Protein AF-A0A3M1S470-F1 (afdb_monomer)

Radius of gyration: 20.49 Å; Cα contacts (8 Å, |Δi|>4): 619; chains: 1; bounding box: 45×44×59 Å

Sequence (309 aa):
PLGSAMVNLGQESAFYDKQNKEKIYGAVYHRWETIQHHSGEIQEYEISKTILSADVFISVPKMKIHKKVGVTLNAKGLVGIATNKNLIVHYTLGTPEEGGDQFPDGLLTSTEKKIIKFERWCYDTFLAKRSVWFELIHRFIYGFLYLKIAKPLGLNVPEEKRLLDAGNWHGNDSAWRMCVDLMKIIHFADANGKLHDTLQRRMFSVVDGIIGGENVGPLVPDPKPVGILIGGENLLAVDLVATRLMGFDPMKIKQFSYILSDVNSYGIKSIDDIEILSYFEDFKGCLKDKTNRFFDFRPHPGWIGHIEI

Foldseek 3Di:
DQAKAKAQCFCVFLLQPQPPLVQWFFDALQLVVLSVCRDHRRLIFIFDLVLQADQEDEAAAEFEAALAQGTCADLVVLCVRGPDRRNQTQWGPDEVVVSTQQAHPPLDDPLAVVVVVVVSCLSNVQVNVVDPVSVVVSCCVCVPCCPPPVVVVVSYDDVVRVLCGSNSALSGPRNLSSSLVSLQQSQAAHSNNDGDLGGRHWYKYKYDVCWHFFASDDPDGDTAHDHDIFIDRQRLLSVCLSLLLQQWHQCLRVNNVVNLPDPRPSVDNDNVVDQDDDPDPCSRCSNVDPPDRNSPGHHYPNCPPRTGD

pLDDT: mean 94.08, std 5.16, range [63.22, 98.75]

Mean predicted aligned error: 4.21 Å

Secondary structure (DSSP, 8-state):
---EEEEE-GGGSTTTT-S-GGGEE-SSS-HHHHHHHEETTEEEEEEEHHHHT-SEEEE--EEEEETTTEE-HHHHHGGGGBS-GGGS--EESS-GGGT--SS-TTSS-HHHHHHHHHHHHHIIIIITTT-HHHHHHHIIIIIIIIIIIIGGGT----HHHHTTTTT-STT-SSHHHHHHHHHHHHHHB-TTS-B-SS--SEEEEEEEEEEEEESSTTTSPEEEEEEEEEEES-HHHHHHHHHHHTTB-GGGSHHHHHHHHSSS-SS-SSGGG-----SSHHHHTTTT-SS--TT-PPPPGGGTTTSB-

Structure (mmCIF, N/CA/C/O backbone):
data_AF-A0A3M1S470-F1
#
_entry.id   AF-A0A3M1S470-F1
#
loop_
_atom_site.group_PDB
_atom_site.id
_atom_site.type_symbol
_atom_site.label_atom_id
_atom_site.label_alt_id
_atom_site.label_comp_id
_atom_site.label_asym_id
_atom_site.label_entity_id
_atom_site.label_seq_id
_atom_site.pdbx_PDB_ins_code
_atom_site.Cartn_x
_atom_site.Cartn_y
_atom_site.Cartn_z
_atom_site.occupancy
_atom_site.B_iso_or_equiv
_atom_site.auth_seq_id
_atom_site.auth_comp_id
_atom_site.auth_asym_id
_atom_site.auth_atom_id
_atom_site.pdbx_PDB_model_num
ATOM 1 N N . PRO A 1 1 ? -25.610 7.786 -3.811 1.00 80.69 1 PRO A N 1
ATOM 2 C CA . PRO A 1 1 ? -24.246 7.926 -3.233 1.00 80.69 1 PRO A CA 1
ATOM 3 C C . PRO A 1 1 ? -23.942 9.420 -3.042 1.00 80.69 1 PRO A C 1
ATOM 5 O O . PRO A 1 1 ? -24.395 10.204 -3.868 1.00 80.69 1 PRO A O 1
ATOM 8 N N . LEU A 1 2 ? -23.229 9.815 -1.980 1.00 94.44 2 LEU A N 1
ATOM 9 C CA . LEU A 1 2 ? -23.049 11.226 -1.569 1.00 94.44 2 LEU A CA 1
ATOM 10 C C . LEU A 1 2 ? -21.954 11.986 -2.351 1.00 94.44 2 LEU A C 1
ATOM 12 O O . LEU A 1 2 ? -21.564 13.087 -1.968 1.00 94.44 2 LEU A O 1
ATOM 16 N N . GLY A 1 3 ? -21.449 11.409 -3.443 1.00 95.94 3 GLY A N 1
ATOM 17 C CA . GLY A 1 3 ? -20.356 11.976 -4.236 1.00 95.94 3 GLY A CA 1
ATOM 18 C C . GLY A 1 3 ? -18.977 11.738 -3.613 1.00 95.94 3 GLY A C 1
ATOM 19 O O . GLY A 1 3 ? -18.767 10.744 -2.909 1.00 95.94 3 GLY A O 1
ATOM 20 N N . SER A 1 4 ? -18.046 12.647 -3.896 1.00 97.25 4 SER A N 1
ATOM 21 C CA . SER A 1 4 ? -16.651 12.604 -3.456 1.00 97.25 4 SER A CA 1
ATOM 22 C C . SER A 1 4 ? -16.248 13.853 -2.661 1.00 97.25 4 SER A C 1
ATOM 24 O O . SER A 1 4 ? -16.908 14.896 -2.722 1.00 97.25 4 SER A O 1
ATOM 26 N N . ALA A 1 5 ? -15.185 13.726 -1.868 1.00 97.56 5 ALA A N 1
ATOM 27 C CA . ALA A 1 5 ? -14.481 14.815 -1.199 1.00 97.56 5 ALA A CA 1
ATOM 28 C C . ALA A 1 5 ? -12.983 14.682 -1.479 1.00 97.56 5 ALA A C 1
ATOM 30 O O . ALA A 1 5 ? -12.459 13.567 -1.513 1.00 97.56 5 ALA A O 1
ATOM 31 N N . MET A 1 6 ? -12.306 15.816 -1.652 1.00 98.12 6 MET A N 1
ATOM 32 C CA . MET A 1 6 ? -10.850 15.845 -1.720 1.00 98.12 6 MET A CA 1
ATOM 33 C C . MET A 1 6 ? -10.288 15.950 -0.306 1.00 98.12 6 MET A C 1
ATOM 35 O O . MET A 1 6 ? -10.718 16.810 0.460 1.00 98.12 6 MET A O 1
ATOM 39 N N . VAL A 1 7 ? -9.339 15.083 0.030 1.00 98.56 7 VAL A N 1
ATOM 40 C CA . VAL A 1 7 ? -8.630 15.100 1.312 1.00 98.56 7 VAL A CA 1
ATOM 41 C C . VAL A 1 7 ? -7.167 15.390 1.031 1.00 98.56 7 VAL A C 1
ATOM 43 O O . VAL A 1 7 ? -6.487 14.547 0.449 1.00 98.56 7 VAL A O 1
ATOM 46 N N . ASN A 1 8 ? -6.689 16.572 1.421 1.00 98.31 8 ASN A N 1
ATOM 47 C CA . ASN A 1 8 ? -5.272 16.914 1.346 1.00 98.31 8 ASN A CA 1
ATOM 48 C C . ASN A 1 8 ? -4.600 16.605 2.687 1.00 98.31 8 ASN A C 1
ATOM 50 O O . ASN A 1 8 ? -4.956 17.191 3.708 1.00 98.31 8 ASN A O 1
ATOM 54 N N . LEU A 1 9 ? -3.624 15.701 2.672 1.00 97.50 9 LEU A N 1
ATOM 55 C CA . LEU A 1 9 ? -2.841 15.327 3.846 1.00 97.50 9 LEU A CA 1
ATOM 56 C C . LEU A 1 9 ? -1.637 16.247 4.092 1.00 97.50 9 LEU A C 1
ATOM 58 O O . LEU A 1 9 ? -1.045 16.197 5.164 1.00 97.50 9 LEU A O 1
ATOM 62 N N . GLY A 1 10 ? -1.244 17.083 3.129 1.00 97.06 10 GLY A N 1
ATOM 63 C CA . GLY A 1 10 ? -0.132 18.013 3.308 1.00 97.06 10 GLY A CA 1
ATOM 64 C C . GLY A 1 10 ? 1.159 17.349 3.788 1.00 97.06 10 GLY A C 1
ATOM 65 O O . GLY A 1 10 ? 1.599 16.338 3.237 1.00 97.06 10 GLY A O 1
ATOM 66 N N . GLN A 1 11 ? 1.759 17.931 4.829 1.00 95.81 11 GLN A N 1
ATOM 67 C CA . GLN A 1 11 ? 2.990 17.434 5.453 1.00 95.81 11 GLN A CA 1
ATOM 68 C C . GLN A 1 11 ? 2.783 16.140 6.254 1.00 95.81 11 GLN A C 1
ATOM 70 O O . GLN A 1 11 ? 3.737 15.424 6.535 1.00 95.81 11 GLN A O 1
ATOM 75 N N . GLU A 1 12 ? 1.537 15.812 6.599 1.00 94.12 12 GLU A N 1
ATOM 76 C CA . GLU A 1 12 ? 1.200 14.603 7.348 1.00 94.12 12 GLU A CA 1
ATOM 77 C C . GLU A 1 12 ? 1.137 13.335 6.490 1.00 94.12 12 GLU A C 1
ATOM 79 O O . GLU A 1 12 ? 0.965 12.234 7.025 1.00 94.12 12 GLU A O 1
ATOM 84 N N . SER A 1 13 ? 1.226 13.491 5.169 1.00 96.56 13 SER A N 1
ATOM 85 C CA . SER A 1 13 ? 1.265 12.391 4.214 1.00 96.56 13 SER A CA 1
ATOM 86 C C . SER A 1 13 ? 2.603 11.667 4.272 1.00 96.56 13 SER A C 1
ATOM 88 O O . SER A 1 13 ? 3.669 12.281 4.203 1.00 96.56 13 SER A O 1
ATOM 90 N N . ALA A 1 14 ? 2.561 10.341 4.210 1.00 95.50 14 ALA A N 1
ATOM 91 C CA . ALA A 1 14 ? 3.745 9.528 3.993 1.00 95.50 14 ALA A CA 1
ATOM 92 C C . ALA A 1 14 ? 4.417 9.828 2.637 1.00 95.50 14 ALA A C 1
ATOM 94 O O . ALA A 1 14 ? 5.578 9.476 2.449 1.00 95.50 14 ALA A O 1
ATOM 95 N N . PHE A 1 15 ? 3.748 10.478 1.680 1.00 95.44 15 PHE A N 1
ATOM 96 C CA . PHE A 1 15 ? 4.357 10.942 0.429 1.00 95.44 15 PHE A CA 1
ATOM 97 C C . PHE A 1 15 ? 5.045 12.302 0.523 1.00 95.44 15 PHE A C 1
ATOM 99 O O . PHE A 1 15 ? 5.735 12.669 -0.432 1.00 95.44 15 PHE A O 1
ATOM 106 N N . TYR A 1 16 ? 4.911 13.042 1.626 1.00 95.88 16 TYR A N 1
ATOM 107 C CA . TYR A 1 16 ? 5.467 14.389 1.737 1.00 95.88 16 TYR A CA 1
ATOM 108 C C . TYR A 1 16 ? 6.981 14.423 1.460 1.00 95.88 16 TYR A C 1
ATOM 110 O O . TYR A 1 16 ? 7.414 15.145 0.561 1.00 95.88 16 TYR A O 1
ATOM 118 N N . ASP A 1 17 ? 7.754 13.532 2.081 1.00 91.56 17 ASP A N 1
ATOM 119 C CA . ASP A 1 17 ? 9.216 13.472 1.913 1.00 91.56 17 ASP A CA 1
ATOM 120 C C . ASP A 1 17 ? 9.687 12.571 0.759 1.00 91.56 17 ASP A C 1
ATOM 122 O O . ASP A 1 17 ? 10.891 12.364 0.556 1.00 91.56 17 ASP A O 1
ATOM 126 N N . LYS A 1 18 ? 8.755 11.996 -0.015 1.00 93.56 18 LYS A N 1
ATOM 127 C CA . LYS A 1 18 ? 9.125 11.103 -1.115 1.00 93.56 18 LYS A CA 1
ATOM 128 C C . LYS A 1 18 ? 9.858 11.887 -2.207 1.00 93.56 18 LYS A C 1
ATOM 130 O O . LYS A 1 18 ? 9.342 12.864 -2.743 1.00 93.56 18 LYS A O 1
ATOM 135 N N . GLN A 1 19 ? 11.041 11.407 -2.573 1.00 92.31 19 GLN A N 1
ATOM 136 C CA . GLN A 1 19 ? 11.842 11.959 -3.666 1.00 92.31 19 GLN A CA 1
ATOM 137 C C . GLN A 1 19 ? 11.304 11.534 -5.042 1.00 92.31 19 GLN A C 1
ATOM 139 O O . GLN A 1 19 ? 10.591 10.536 -5.164 1.00 92.31 19 GLN A O 1
ATOM 144 N N . ASN A 1 20 ? 11.694 12.266 -6.090 1.00 94.38 20 ASN A N 1
ATOM 145 C CA . ASN A 1 20 ? 11.352 11.985 -7.492 1.00 94.38 20 ASN A CA 1
ATOM 146 C C . ASN A 1 20 ? 9.834 11.880 -7.762 1.00 94.38 20 ASN A C 1
ATOM 148 O O . ASN A 1 20 ? 9.359 10.955 -8.435 1.00 94.38 20 ASN A O 1
ATOM 152 N N . LYS A 1 21 ? 9.042 12.813 -7.212 1.00 92.94 21 LYS A N 1
ATOM 153 C CA . LYS A 1 21 ? 7.574 12.806 -7.350 1.00 92.94 21 LYS A CA 1
ATOM 154 C C . LYS A 1 21 ? 7.115 12.912 -8.808 1.00 92.94 21 LYS A C 1
ATOM 156 O O . LYS A 1 21 ? 6.070 12.384 -9.158 1.00 92.94 21 LYS A O 1
ATOM 161 N N . GLU A 1 22 ? 7.926 13.468 -9.704 1.00 94.31 22 GLU A N 1
AT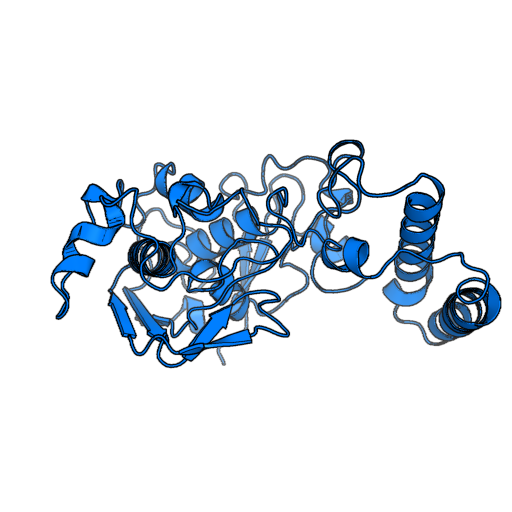OM 162 C CA . GLU A 1 22 ? 7.670 13.524 -11.149 1.00 94.31 22 GLU A CA 1
ATOM 163 C C . GLU A 1 22 ? 7.641 12.143 -11.839 1.00 94.31 22 GLU A C 1
ATOM 165 O O . GLU A 1 22 ? 7.169 11.998 -12.974 1.00 94.31 22 GLU A O 1
ATOM 170 N N . LYS A 1 23 ? 8.136 11.101 -11.162 1.00 95.44 23 LYS A N 1
ATOM 171 C CA . LYS A 1 23 ? 8.168 9.721 -11.661 1.00 95.44 23 LYS A CA 1
ATOM 172 C C . LYS A 1 23 ? 7.054 8.843 -11.097 1.00 95.44 23 LYS A C 1
ATOM 174 O O . LYS A 1 23 ? 6.985 7.676 -11.480 1.00 95.44 23 LYS A O 1
ATOM 179 N N . ILE A 1 24 ? 6.189 9.348 -10.218 1.00 96.38 24 ILE A N 1
ATOM 180 C CA . ILE A 1 24 ? 5.117 8.530 -9.636 1.00 96.38 24 ILE A CA 1
ATOM 181 C C . ILE A 1 24 ? 4.115 8.068 -10.697 1.00 96.38 24 ILE A C 1
ATOM 183 O O . ILE A 1 24 ? 3.913 8.698 -11.742 1.00 96.38 24 ILE A O 1
ATOM 187 N N . TYR A 1 25 ? 3.500 6.926 -10.416 1.00 96.25 25 TYR A N 1
ATOM 188 C CA . TYR A 1 25 ? 2.546 6.264 -11.284 1.00 96.25 25 TYR A CA 1
ATOM 189 C C . TYR A 1 25 ? 1.301 5.861 -10.491 1.00 96.25 25 TYR A C 1
ATOM 191 O O . TYR A 1 25 ? 1.382 5.069 -9.546 1.00 96.25 25 TYR A O 1
ATOM 199 N N . GLY A 1 26 ? 0.152 6.404 -10.899 1.00 93.94 26 GLY A N 1
ATOM 200 C CA . GLY A 1 26 ? -1.164 6.069 -10.363 1.00 93.94 26 GLY A CA 1
ATOM 201 C C . GLY A 1 26 ? -1.754 4.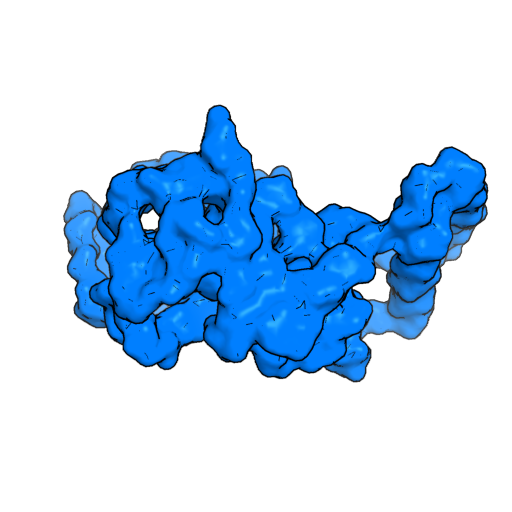812 -11.007 1.00 93.94 26 GLY A C 1
ATOM 202 O O . GLY A 1 26 ? -1.137 3.746 -11.032 1.00 93.94 26 GLY A O 1
ATOM 203 N N . ALA A 1 27 ? -2.955 4.936 -11.572 1.00 89.50 27 ALA A N 1
ATOM 204 C CA . ALA A 1 27 ? -3.668 3.818 -12.196 1.00 89.50 27 ALA A CA 1
ATOM 205 C C . ALA A 1 27 ? -3.740 3.897 -13.727 1.00 89.50 27 ALA A C 1
ATOM 207 O O . ALA A 1 27 ? -3.989 2.879 -14.375 1.00 89.50 27 ALA A O 1
ATOM 208 N N . VAL A 1 28 ? -3.528 5.074 -14.325 1.00 88.38 28 VAL A N 1
ATOM 209 C CA . VAL A 1 28 ? -3.619 5.262 -15.781 1.00 88.38 28 VAL A CA 1
ATOM 210 C C . VAL A 1 28 ? -2.352 5.888 -16.361 1.00 88.38 28 VAL A C 1
ATOM 212 O O . VAL A 1 28 ? -1.523 6.440 -15.646 1.00 88.38 28 VAL A O 1
ATOM 215 N N . TYR A 1 29 ? -2.197 5.824 -17.689 1.00 84.81 29 TYR A N 1
ATOM 216 C CA . TYR A 1 29 ? -1.023 6.372 -18.390 1.00 84.81 29 TYR A CA 1
ATOM 217 C C . TYR A 1 29 ? -0.844 7.884 -18.222 1.00 84.81 29 TYR A C 1
ATOM 219 O O . TYR A 1 29 ? 0.235 8.416 -18.458 1.00 84.81 29 TYR A O 1
ATOM 227 N N . HIS A 1 30 ? -1.908 8.572 -17.834 1.00 85.69 30 HIS A N 1
ATOM 228 C CA . HIS A 1 30 ? -1.960 10.006 -17.652 1.00 85.69 30 HIS A CA 1
ATOM 229 C C . HIS A 1 30 ? -1.459 10.394 -16.255 1.00 85.69 30 HIS A C 1
ATOM 231 O O . HIS A 1 30 ? -2.235 10.594 -15.324 1.00 85.69 30 HIS A O 1
ATOM 237 N N . ARG A 1 31 ? -0.135 10.457 -16.107 1.00 91.56 31 ARG A N 1
ATOM 238 C CA . ARG A 1 31 ? 0.525 10.629 -14.802 1.00 91.56 31 ARG A CA 1
ATOM 239 C C . ARG A 1 31 ? 0.512 12.060 -14.280 1.00 91.56 31 ARG A C 1
ATOM 241 O O . ARG A 1 31 ? 0.692 12.247 -13.087 1.00 91.56 31 ARG A O 1
ATOM 248 N N . TRP A 1 32 ? 0.318 13.062 -15.142 1.00 91.88 32 TRP A N 1
ATOM 249 C CA . TRP A 1 32 ? 0.387 14.461 -14.707 1.00 91.88 32 TRP A CA 1
ATOM 250 C C . TRP A 1 32 ? -0.660 14.792 -13.649 1.00 91.88 32 TRP A C 1
ATOM 252 O O . TRP A 1 32 ? -0.353 15.546 -12.740 1.00 91.88 32 TRP A O 1
ATOM 262 N N . GLU A 1 33 ? -1.847 14.189 -13.727 1.00 94.75 33 GLU A N 1
ATOM 263 C CA . GLU A 1 33 ? -2.891 14.342 -12.711 1.00 94.75 33 GLU A CA 1
ATOM 264 C C . GLU A 1 33 ? -2.391 13.805 -11.365 1.00 94.75 33 GLU A C 1
ATOM 266 O O . GLU A 1 33 ? -2.354 14.542 -10.387 1.00 94.75 33 GLU A O 1
ATOM 271 N N . THR A 1 34 ? -1.880 12.570 -11.332 1.00 96.00 34 THR A N 1
ATOM 272 C CA . THR A 1 34 ? -1.258 11.998 -10.128 1.00 96.00 34 THR A CA 1
ATOM 273 C C . THR A 1 34 ? -0.150 12.899 -9.576 1.00 96.00 34 THR A C 1
ATOM 275 O O . THR A 1 34 ? -0.105 13.147 -8.380 1.00 96.00 34 THR A O 1
ATOM 278 N N . ILE A 1 35 ? 0.737 13.404 -10.441 1.00 96.31 35 ILE A N 1
ATOM 279 C CA . ILE A 1 35 ? 1.867 14.259 -10.049 1.00 96.31 35 ILE A CA 1
ATOM 280 C C . ILE A 1 35 ? 1.377 15.584 -9.459 1.00 96.31 35 ILE A C 1
ATOM 282 O O . ILE A 1 35 ? 1.900 16.021 -8.440 1.00 96.31 35 ILE A O 1
ATOM 286 N N . GLN A 1 36 ? 0.371 16.219 -10.063 1.00 96.38 36 GLN A N 1
ATOM 287 C CA . GLN A 1 36 ? -0.180 17.486 -9.577 1.00 96.38 36 GLN A CA 1
ATOM 288 C C . GLN A 1 36 ? -0.831 17.352 -8.199 1.00 96.38 36 GLN A C 1
ATOM 290 O O . GLN A 1 36 ? -0.671 18.246 -7.373 1.00 96.38 36 GLN A O 1
ATOM 295 N N . HIS A 1 37 ? -1.502 16.230 -7.942 1.00 97.31 37 HIS A N 1
ATOM 296 C CA . HIS A 1 37 ? -2.149 15.944 -6.660 1.00 97.31 37 HIS A CA 1
ATOM 297 C C . HIS A 1 37 ? -1.199 15.356 -5.602 1.00 97.31 37 HIS A C 1
ATOM 299 O O . HIS A 1 37 ? -1.591 15.199 -4.452 1.00 97.31 37 HIS A O 1
ATOM 305 N N . HIS A 1 38 ? 0.056 15.068 -5.955 1.00 97.12 38 HIS A N 1
ATOM 306 C CA . HIS A 1 38 ? 1.085 14.581 -5.033 1.00 97.12 38 HIS A CA 1
ATOM 307 C C . HIS A 1 38 ? 2.403 15.335 -5.236 1.00 97.12 38 HIS A C 1
ATOM 309 O O . HIS A 1 38 ? 3.440 14.741 -5.535 1.00 97.12 38 HIS A O 1
ATOM 315 N N . SER A 1 39 ? 2.391 16.657 -5.060 1.00 94.44 39 SER A N 1
ATOM 316 C CA . SER A 1 39 ? 3.561 17.529 -5.216 1.00 94.44 39 SER A C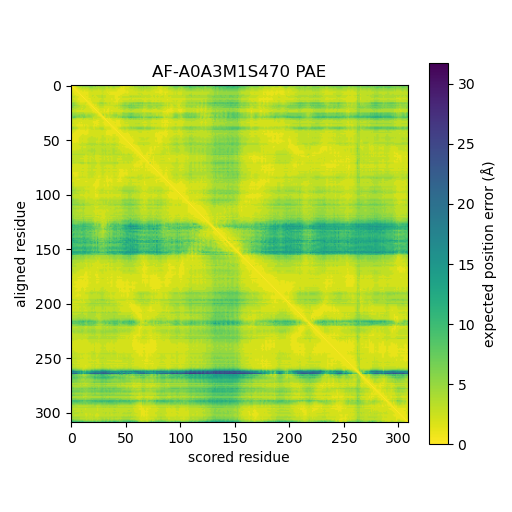A 1
ATOM 317 C C . SER A 1 39 ? 3.653 18.555 -4.087 1.00 94.44 39 SER A C 1
ATOM 319 O O . SER A 1 39 ? 2.679 19.226 -3.764 1.00 94.44 39 SER A O 1
ATOM 321 N N . GLY A 1 40 ? 4.840 18.699 -3.485 1.00 92.62 40 GLY A N 1
ATOM 322 C CA . GLY A 1 40 ? 5.036 19.576 -2.322 1.00 92.62 40 GLY A CA 1
ATOM 323 C C . GLY A 1 40 ? 4.068 19.237 -1.180 1.00 92.62 40 GLY A C 1
ATOM 324 O O . GLY A 1 40 ? 3.944 18.066 -0.812 1.00 92.62 40 GLY A O 1
ATOM 325 N N . GLU A 1 41 ? 3.362 20.252 -0.676 1.00 95.56 41 GLU A N 1
ATOM 326 C CA . GLU A 1 41 ? 2.301 20.153 0.344 1.00 95.56 41 GLU A CA 1
ATOM 327 C C . GLU A 1 41 ? 0.921 19.765 -0.223 1.00 95.56 41 GLU A C 1
ATOM 329 O O . GLU A 1 41 ? -0.072 19.740 0.499 1.00 95.56 41 GLU A O 1
ATOM 334 N N . ILE A 1 42 ? 0.818 19.474 -1.519 1.00 97.19 42 ILE A N 1
ATOM 335 C CA . ILE A 1 42 ? -0.398 18.909 -2.109 1.00 97.19 42 ILE A CA 1
ATOM 336 C C . ILE A 1 42 ? -0.224 17.395 -2.096 1.00 97.19 42 ILE A C 1
ATOM 338 O O . ILE A 1 42 ? 0.598 16.862 -2.841 1.00 97.19 42 ILE A O 1
ATOM 342 N N . GLN A 1 43 ? -0.950 16.722 -1.207 1.00 97.94 43 GLN A N 1
ATOM 343 C CA . GLN A 1 43 ? -0.991 15.267 -1.061 1.00 97.94 43 GLN A CA 1
ATOM 344 C C . GLN A 1 43 ? -2.453 14.832 -0.973 1.00 97.94 43 GLN A C 1
ATOM 346 O O . GLN A 1 43 ? -2.998 14.576 0.101 1.00 97.94 43 GLN A O 1
ATOM 351 N N . GLU A 1 44 ? -3.104 14.841 -2.128 1.00 98.25 44 GLU A N 1
ATOM 352 C CA . GLU A 1 44 ? -4.548 14.814 -2.273 1.00 98.25 44 GLU A CA 1
ATOM 353 C C . GLU A 1 44 ? -5.080 13.451 -2.698 1.00 98.25 44 GLU A C 1
ATOM 355 O O . GLU A 1 44 ? -4.601 12.822 -3.639 1.00 98.25 44 GLU A O 1
ATOM 360 N N . TYR A 1 45 ? -6.149 13.037 -2.026 1.00 98.50 45 TYR A N 1
ATOM 361 C CA . TYR A 1 45 ? -6.882 11.820 -2.324 1.00 98.50 45 TYR A CA 1
ATOM 362 C C . TYR A 1 45 ? -8.360 12.141 -2.511 1.00 98.50 45 TYR A C 1
ATOM 364 O O . TYR A 1 45 ? -8.979 12.786 -1.663 1.00 98.50 45 TYR A O 1
ATOM 372 N N . GLU A 1 46 ? -8.954 11.643 -3.595 1.00 98.19 46 GLU A N 1
ATOM 373 C CA . GLU A 1 46 ? -10.388 11.789 -3.826 1.00 98.19 46 GLU A CA 1
ATOM 374 C C . GLU A 1 46 ? -11.144 10.589 -3.240 1.00 98.19 46 GLU A C 1
ATOM 376 O O . GLU A 1 46 ? -11.043 9.466 -3.745 1.00 98.19 46 GLU A O 1
ATOM 381 N N . ILE A 1 47 ? -11.890 10.823 -2.159 1.00 98.44 47 ILE A N 1
ATOM 382 C CA . ILE A 1 47 ? -12.519 9.785 -1.339 1.00 98.44 47 ILE A CA 1
ATOM 383 C C . ILE A 1 47 ? -14.044 9.885 -1.385 1.00 98.44 47 ILE A C 1
ATOM 385 O O . ILE A 1 47 ? -14.622 10.970 -1.455 1.00 98.44 47 ILE A O 1
ATOM 389 N N . SER A 1 48 ? -14.728 8.741 -1.310 1.00 98.06 48 SER A N 1
ATOM 390 C CA . SER A 1 48 ? -16.190 8.695 -1.251 1.00 98.06 48 SER A CA 1
ATOM 391 C C . SER A 1 48 ? -16.744 9.404 -0.011 1.00 98.06 48 SER A C 1
ATOM 393 O O . SER A 1 48 ? -16.496 8.983 1.121 1.00 98.06 48 SER A O 1
ATOM 395 N N . LYS A 1 49 ? -17.616 10.400 -0.214 1.00 97.62 49 LYS A N 1
ATOM 396 C CA . LYS A 1 49 ? -18.358 11.044 0.884 1.00 97.62 49 LYS A CA 1
ATOM 397 C C . LYS A 1 49 ? -19.282 10.079 1.610 1.00 97.62 49 LYS A C 1
ATOM 399 O O . LYS A 1 49 ? -19.480 10.221 2.802 1.00 97.62 49 LYS A O 1
ATOM 404 N N . THR A 1 50 ? -19.811 9.059 0.931 1.00 97.75 50 THR A N 1
ATOM 405 C CA . THR A 1 50 ? -20.616 8.026 1.605 1.00 97.75 50 THR A CA 1
ATOM 406 C C . THR A 1 50 ? -19.806 7.291 2.670 1.00 97.75 50 THR A C 1
ATOM 408 O O . THR A 1 50 ? -20.356 6.956 3.710 1.00 97.75 50 THR A O 1
ATOM 411 N N . ILE A 1 51 ? -18.510 7.080 2.435 1.00 97.44 51 ILE A N 1
ATOM 412 C CA . ILE A 1 51 ? -17.615 6.453 3.410 1.00 97.44 51 ILE A CA 1
ATOM 413 C C . ILE A 1 51 ? -17.214 7.455 4.497 1.00 97.44 51 ILE A C 1
ATOM 415 O O . ILE A 1 51 ? -17.253 7.118 5.676 1.00 97.44 51 ILE A O 1
ATOM 419 N N . LEU A 1 52 ? -16.884 8.697 4.125 1.00 98.06 52 LEU A N 1
ATOM 420 C CA . LEU A 1 52 ? -16.495 9.724 5.099 1.00 98.06 52 LEU A CA 1
ATOM 421 C C . LEU A 1 52 ? -17.651 10.160 6.020 1.00 98.06 52 LEU A C 1
ATOM 423 O O . LEU A 1 52 ? -17.427 10.517 7.172 1.00 98.06 52 LEU A O 1
ATOM 427 N N . SER A 1 53 ? -18.892 10.130 5.546 1.00 97.50 53 SER A N 1
ATOM 428 C CA . SER A 1 53 ? -20.072 10.486 6.344 1.00 97.50 53 SER A CA 1
ATOM 429 C C . SER A 1 53 ? -20.641 9.321 7.160 1.00 97.50 53 SER A C 1
ATOM 431 O O . SER A 1 53 ? -21.661 9.505 7.814 1.00 97.50 53 SER A O 1
ATOM 433 N N . ALA A 1 54 ? -20.049 8.126 7.097 1.00 97.50 54 ALA A N 1
ATOM 434 C CA . ALA A 1 54 ? -20.561 6.969 7.822 1.00 97.50 54 ALA A CA 1
ATOM 435 C C . ALA A 1 54 ? -20.235 7.049 9.322 1.00 97.50 54 ALA A C 1
ATOM 437 O O . ALA A 1 54 ? -19.089 7.302 9.691 1.00 97.50 54 ALA A O 1
ATOM 438 N N . ASP A 1 55 ? -21.216 6.730 10.173 1.00 97.00 55 ASP A N 1
ATOM 439 C CA . ASP A 1 55 ? -21.009 6.579 11.622 1.00 97.00 55 ASP A CA 1
ATOM 440 C C . ASP A 1 55 ? -20.145 5.348 11.952 1.00 97.00 55 ASP A C 1
ATOM 442 O O . ASP A 1 55 ? -19.356 5.341 12.903 1.00 97.00 55 ASP A O 1
ATOM 446 N N . VAL A 1 56 ? -20.299 4.290 11.145 1.00 97.56 56 VAL A N 1
ATOM 447 C CA . VAL A 1 56 ? -19.577 3.020 11.268 1.00 97.56 56 VAL A CA 1
ATOM 448 C C . VAL A 1 56 ? -19.079 2.575 9.897 1.00 97.56 56 VAL A C 1
ATOM 450 O O . VAL A 1 56 ? -19.860 2.428 8.957 1.00 97.56 56 VAL A O 1
ATOM 453 N N . PHE A 1 57 ? -17.781 2.302 9.797 1.00 97.75 57 PHE A N 1
ATOM 454 C CA . PHE A 1 57 ? -17.163 1.675 8.636 1.00 97.75 57 PHE A CA 1
ATOM 455 C C . PHE A 1 57 ? -16.892 0.195 8.925 1.00 97.75 57 PHE A C 1
ATOM 457 O O . PHE A 1 57 ? -16.142 -0.145 9.842 1.00 97.75 57 PHE A O 1
ATOM 464 N N . ILE A 1 58 ? -17.503 -0.686 8.128 1.00 98.12 58 ILE A N 1
ATOM 465 C CA . ILE A 1 58 ? -17.312 -2.136 8.220 1.00 98.12 58 ILE A CA 1
ATOM 466 C C . ILE A 1 58 ? -16.461 -2.598 7.038 1.00 98.12 58 ILE A C 1
ATOM 468 O O . ILE A 1 58 ? -16.886 -2.523 5.885 1.00 98.12 58 ILE A O 1
ATOM 472 N N . SER A 1 59 ? -15.264 -3.094 7.331 1.00 98.19 59 SER A N 1
ATOM 473 C CA . SER A 1 59 ? -14.338 -3.646 6.349 1.00 98.19 59 SER A CA 1
ATOM 474 C C . SER A 1 59 ? -14.448 -5.166 6.308 1.00 98.19 59 SER A C 1
ATOM 476 O O . SER A 1 59 ? -14.371 -5.826 7.342 1.00 98.19 59 SER A O 1
ATOM 478 N N . VAL A 1 60 ? -14.587 -5.738 5.113 1.00 97.88 60 VAL A N 1
ATOM 479 C CA . VAL A 1 60 ? -14.662 -7.197 4.918 1.00 97.88 60 VAL A CA 1
ATOM 480 C C . VAL A 1 60 ? -13.546 -7.644 3.971 1.00 97.88 60 VAL A C 1
ATOM 482 O O . VAL A 1 60 ? -13.801 -7.981 2.810 1.00 97.88 60 VAL A O 1
ATOM 485 N N . PRO A 1 61 ? -12.270 -7.545 4.385 1.00 97.56 61 PRO A N 1
ATOM 486 C CA . PRO A 1 61 ? -11.166 -7.869 3.504 1.00 97.56 61 PRO A CA 1
ATOM 487 C C . PRO A 1 61 ? -10.989 -9.383 3.359 1.00 97.56 61 PRO A C 1
ATOM 489 O O . PRO A 1 61 ? -11.329 -10.173 4.236 1.00 97.56 61 PRO A O 1
ATOM 492 N N . LYS A 1 62 ? -10.358 -9.789 2.257 1.00 96.88 62 LYS A N 1
ATOM 493 C CA . LYS A 1 62 ? -9.940 -11.177 2.046 1.00 96.88 62 LYS A CA 1
ATOM 494 C C . LYS A 1 62 ? -8.540 -11.412 2.613 1.00 96.88 62 LYS A C 1
ATOM 496 O O . LYS A 1 62 ? -7.644 -10.598 2.368 1.00 96.88 62 LYS A O 1
ATOM 501 N N . MET A 1 63 ? -8.324 -12.548 3.276 1.00 97.81 63 MET A N 1
ATOM 502 C CA . MET A 1 63 ? -6.993 -13.001 3.694 1.00 97.81 63 MET A CA 1
ATOM 503 C C . MET A 1 63 ? -6.167 -13.421 2.472 1.00 97.81 63 MET A C 1
ATOM 505 O O . MET A 1 63 ? -6.260 -14.551 1.995 1.00 97.81 63 MET A O 1
ATOM 509 N N . LYS A 1 64 ? -5.397 -12.489 1.903 1.00 97.00 64 LYS A N 1
ATOM 510 C CA . LYS A 1 64 ? -4.623 -12.755 0.686 1.00 97.00 64 LYS A CA 1
ATOM 511 C C . LYS A 1 64 ? -3.314 -11.980 0.596 1.00 97.00 64 LYS A C 1
ATOM 513 O O . LYS A 1 64 ? -3.221 -10.840 1.055 1.00 97.00 64 LYS A O 1
ATOM 518 N N . ILE A 1 65 ? -2.348 -12.576 -0.093 1.00 97.69 65 ILE A N 1
ATOM 519 C CA . ILE A 1 65 ? -1.062 -11.977 -0.462 1.00 97.69 65 ILE A CA 1
ATOM 520 C C . ILE A 1 65 ? -1.255 -10.828 -1.451 1.00 97.69 65 ILE A C 1
ATOM 522 O O . ILE A 1 65 ? -2.173 -10.825 -2.280 1.00 97.69 65 ILE A O 1
ATOM 526 N N . HIS A 1 66 ? -0.365 -9.840 -1.377 1.00 97.81 66 HIS A N 1
ATOM 527 C CA . HIS A 1 66 ? -0.324 -8.721 -2.302 1.00 97.81 66 HIS A CA 1
ATOM 528 C C . HIS A 1 66 ? 1.092 -8.437 -2.806 1.00 97.81 66 HIS A C 1
ATOM 530 O O . HIS A 1 66 ? 1.961 -7.991 -2.062 1.00 97.81 66 HIS A O 1
ATOM 536 N N . LYS A 1 67 ? 1.280 -8.539 -4.122 1.00 97.19 67 LYS A N 1
ATOM 537 C CA . LYS A 1 67 ? 2.561 -8.319 -4.805 1.00 97.19 67 LYS A CA 1
ATOM 538 C C . LYS A 1 67 ? 3.314 -7.012 -4.508 1.00 97.19 67 LYS A C 1
ATOM 540 O O . LYS A 1 67 ? 4.528 -6.993 -4.646 1.00 97.19 67 LYS A O 1
ATOM 545 N N . LYS A 1 68 ? 2.641 -5.921 -4.115 1.00 97.12 68 LYS A N 1
ATOM 546 C CA . LYS A 1 68 ? 3.288 -4.611 -3.835 1.00 97.12 68 LYS A CA 1
ATOM 547 C C . LYS A 1 68 ? 3.474 -4.255 -2.360 1.00 97.12 68 LYS A C 1
ATOM 549 O O . LYS A 1 68 ? 4.252 -3.362 -2.068 1.00 97.12 68 LYS A O 1
ATOM 554 N N . VAL A 1 69 ? 2.700 -4.860 -1.456 1.00 97.06 69 VAL A N 1
ATOM 555 C CA . VAL A 1 69 ? 2.630 -4.425 -0.039 1.00 97.06 69 VAL A CA 1
ATOM 556 C C . VAL A 1 69 ? 2.598 -5.609 0.938 1.00 97.06 69 VAL A C 1
ATOM 558 O O . VAL A 1 69 ? 2.151 -5.473 2.073 1.00 97.06 69 VAL A O 1
ATOM 561 N N . GLY A 1 70 ? 3.015 -6.793 0.482 1.00 97.50 70 GLY A N 1
ATOM 562 C CA . GLY A 1 70 ? 3.035 -8.041 1.248 1.00 97.50 70 GLY A CA 1
ATOM 563 C C . GLY A 1 70 ? 1.664 -8.713 1.327 1.00 97.50 70 GLY A C 1
ATOM 564 O O . GLY A 1 70 ? 1.472 -9.808 0.799 1.00 97.50 70 GLY A O 1
ATOM 565 N N . VAL A 1 71 ? 0.678 -8.030 1.911 1.00 97.81 71 VAL A N 1
ATOM 566 C CA . VAL A 1 71 ? -0.673 -8.557 2.189 1.00 97.81 71 VAL A CA 1
ATOM 567 C C . VAL A 1 71 ? -1.764 -7.575 1.753 1.00 97.81 71 VAL A C 1
ATOM 569 O O . VAL A 1 71 ? -1.519 -6.378 1.643 1.00 97.81 71 VAL A O 1
ATOM 572 N N . THR A 1 72 ? -2.974 -8.061 1.450 1.00 94.56 72 THR A N 1
ATOM 573 C CA . THR A 1 72 ? -4.094 -7.170 1.095 1.00 94.56 72 THR A CA 1
ATOM 574 C C . THR A 1 72 ? -4.806 -6.645 2.340 1.00 94.56 72 THR A C 1
ATOM 576 O O . THR A 1 72 ? -4.662 -5.472 2.664 1.00 94.56 72 THR A O 1
ATOM 579 N N . LEU A 1 73 ? -5.562 -7.507 3.025 1.00 97.94 73 LEU A N 1
ATOM 580 C CA . LEU A 1 73 ? -6.256 -7.193 4.279 1.00 97.94 73 LEU A CA 1
ATOM 581 C C . LEU A 1 73 ? -6.957 -5.808 4.267 1.00 97.94 73 LEU A C 1
ATOM 583 O O . LEU A 1 73 ? -7.473 -5.404 3.217 1.00 97.94 73 LEU A O 1
ATOM 587 N N . ASN A 1 74 ? -7.044 -5.107 5.401 1.00 98.19 74 ASN A N 1
ATOM 588 C CA . ASN A 1 74 ? -7.739 -3.824 5.500 1.00 98.19 74 ASN A CA 1
ATOM 589 C C . ASN A 1 74 ? -6.958 -2.695 4.821 1.00 98.19 74 ASN A C 1
ATOM 591 O O . ASN A 1 74 ? -7.499 -2.044 3.925 1.00 98.19 74 ASN A O 1
ATOM 595 N N . ALA A 1 75 ? -5.690 -2.480 5.187 1.00 96.88 75 ALA A N 1
ATOM 596 C CA . ALA A 1 75 ? -4.924 -1.303 4.766 1.00 96.88 75 ALA A CA 1
ATOM 597 C C . ALA A 1 75 ? -4.834 -1.166 3.235 1.00 96.88 75 ALA A C 1
ATOM 599 O O . ALA A 1 75 ? -5.068 -0.091 2.680 1.00 96.88 75 ALA A O 1
ATOM 600 N N . LYS A 1 76 ? -4.578 -2.265 2.509 1.00 96.88 76 LYS A N 1
ATOM 601 C CA . LYS A 1 76 ? -4.579 -2.236 1.036 1.00 96.88 76 LYS A CA 1
ATOM 602 C C . LYS A 1 76 ? -5.989 -2.249 0.449 1.00 96.88 76 LYS A C 1
ATOM 604 O O . LYS A 1 76 ? -6.179 -1.761 -0.676 1.00 96.88 76 LYS A O 1
ATOM 609 N N . GLY A 1 77 ? -6.945 -2.835 1.173 1.00 96.88 77 GLY A N 1
ATOM 610 C CA . GLY A 1 77 ? -8.370 -2.847 0.846 1.00 96.88 77 GLY A CA 1
ATOM 611 C C . GLY A 1 77 ? -8.969 -1.443 0.770 1.00 96.88 77 GLY A C 1
ATOM 612 O O . GLY A 1 77 ? -9.824 -1.201 -0.082 1.00 96.88 77 GLY A O 1
ATOM 613 N N . LEU A 1 78 ? -8.433 -0.491 1.543 1.00 97.81 78 LEU A N 1
ATOM 614 C CA . LEU A 1 78 ? -8.863 0.909 1.531 1.00 97.81 78 LEU A CA 1
ATOM 615 C C . LEU A 1 78 ? -8.682 1.609 0.184 1.00 97.81 78 LEU A C 1
ATOM 617 O O . LEU A 1 78 ? -9.338 2.610 -0.053 1.00 97.81 78 LEU A O 1
ATOM 621 N N . VAL A 1 79 ? -7.911 1.074 -0.769 1.00 97.25 79 VAL A N 1
ATOM 622 C CA . VAL A 1 79 ? -7.945 1.607 -2.148 1.00 97.25 79 VAL A CA 1
ATOM 623 C C . VAL A 1 79 ? -9.364 1.598 -2.736 1.00 97.25 79 VAL A C 1
ATOM 625 O O . VAL A 1 79 ? -9.667 2.396 -3.617 1.00 97.25 79 VAL A O 1
ATOM 628 N N . GLY A 1 80 ? -10.255 0.736 -2.236 1.00 96.50 80 GLY A N 1
ATOM 629 C CA . GLY A 1 80 ? -11.667 0.718 -2.611 1.00 96.50 80 GLY A CA 1
ATOM 630 C C . GLY A 1 80 ? -12.474 1.950 -2.183 1.00 96.50 80 GLY A C 1
ATOM 631 O O . GLY A 1 80 ? -13.553 2.150 -2.730 1.00 96.50 80 GLY A O 1
ATOM 632 N N . ILE A 1 81 ? -11.979 2.776 -1.251 1.00 97.31 81 ILE A N 1
ATOM 633 C CA . ILE A 1 81 ? -12.693 3.983 -0.797 1.00 97.31 81 ILE A CA 1
ATOM 634 C C . ILE A 1 81 ? -12.478 5.181 -1.734 1.00 97.31 81 ILE A C 1
ATOM 636 O O . ILE A 1 81 ? -13.238 6.152 -1.683 1.00 97.31 81 ILE A O 1
ATOM 640 N N . ALA A 1 82 ? -11.444 5.114 -2.577 1.00 97.62 82 ALA A N 1
ATOM 641 C CA . ALA A 1 82 ? -11.084 6.174 -3.504 1.00 97.62 82 ALA A CA 1
ATOM 642 C C . ALA A 1 82 ? -12.013 6.202 -4.725 1.00 97.62 82 ALA A C 1
ATOM 644 O O . ALA A 1 82 ? -12.255 5.174 -5.364 1.00 97.62 82 ALA A O 1
ATOM 645 N N . THR A 1 83 ? -12.499 7.389 -5.086 1.00 97.12 83 THR A N 1
ATOM 646 C CA . THR A 1 83 ? -13.345 7.594 -6.272 1.00 97.12 83 THR A CA 1
ATOM 647 C C . THR A 1 83 ? -12.520 7.866 -7.525 1.00 97.12 83 THR A C 1
ATOM 649 O O . THR A 1 83 ? -12.907 7.422 -8.607 1.00 97.12 83 THR A O 1
ATOM 652 N N . ASN A 1 84 ? -11.332 8.460 -7.378 1.00 96.50 84 ASN A N 1
ATOM 653 C CA . ASN A 1 84 ? -10.361 8.604 -8.457 1.00 96.50 84 ASN A CA 1
ATOM 654 C C . ASN A 1 84 ? -9.138 7.712 -8.220 1.00 96.50 84 ASN A C 1
ATOM 656 O O . ASN A 1 84 ? -8.221 8.044 -7.471 1.00 96.50 84 ASN A O 1
ATOM 660 N N . LYS A 1 85 ? -9.090 6.577 -8.926 1.00 94.06 85 LYS A N 1
ATOM 661 C CA . LYS A 1 85 ? -7.959 5.639 -8.845 1.00 94.06 85 LYS A CA 1
ATOM 662 C C . LYS A 1 85 ? -6.644 6.226 -9.355 1.00 94.06 85 LYS A C 1
ATOM 664 O O . LYS A 1 85 ? -5.597 5.664 -9.061 1.00 94.06 85 LYS A O 1
ATOM 669 N N . ASN A 1 86 ? -6.657 7.306 -10.136 1.00 95.44 86 ASN A N 1
ATOM 670 C CA . ASN A 1 86 ? -5.411 7.887 -10.618 1.00 95.44 86 ASN A CA 1
ATOM 671 C C . ASN A 1 86 ? -4.654 8.668 -9.536 1.00 95.44 86 ASN A C 1
ATOM 673 O O . ASN A 1 86 ? -3.443 8.824 -9.661 1.00 95.44 86 ASN A O 1
ATOM 677 N N . LEU A 1 87 ? -5.327 9.072 -8.454 1.00 97.12 87 LEU A N 1
ATOM 678 C CA . LEU A 1 87 ? -4.697 9.677 -7.270 1.00 97.12 87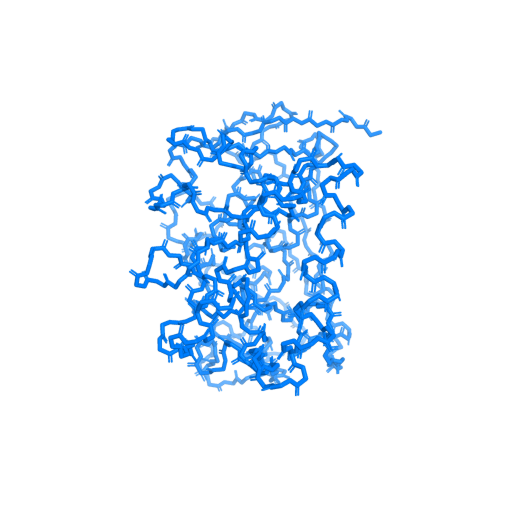 LEU A CA 1
ATOM 679 C C . LEU A 1 87 ? -4.165 8.617 -6.291 1.00 97.12 87 LEU A C 1
ATOM 681 O O . LEU A 1 87 ? -3.811 8.895 -5.157 1.00 97.12 87 LEU A O 1
ATOM 685 N N . ILE A 1 88 ? -4.144 7.353 -6.710 1.00 97.38 88 ILE A N 1
ATOM 686 C CA . ILE A 1 88 ? -3.698 6.234 -5.894 1.00 97.38 88 ILE A CA 1
ATOM 687 C C . ILE A 1 88 ? -2.347 5.779 -6.430 1.00 97.38 88 ILE A C 1
ATOM 689 O O . ILE A 1 88 ? -2.262 5.007 -7.386 1.00 97.38 88 ILE A O 1
ATOM 693 N N . VAL A 1 89 ? -1.278 6.293 -5.824 1.00 97.31 89 VAL A N 1
ATOM 694 C CA . VAL A 1 89 ? 0.095 6.035 -6.263 1.00 97.31 89 VAL A CA 1
ATOM 695 C C . VAL A 1 89 ? 0.498 4.591 -5.955 1.00 97.31 89 VAL A C 1
ATOM 697 O O . VAL A 1 89 ? 0.511 4.146 -4.808 1.00 97.31 89 VAL A O 1
ATOM 700 N N . HIS A 1 90 ? 0.863 3.840 -6.992 1.00 96.38 90 HIS A N 1
ATOM 701 C CA . HIS A 1 90 ? 1.208 2.424 -6.875 1.00 96.38 90 HIS A CA 1
ATOM 702 C C . HIS A 1 90 ? 2.713 2.146 -6.917 1.00 96.38 90 HIS A C 1
ATOM 704 O O . HIS A 1 90 ? 3.166 1.179 -6.301 1.00 96.38 90 HIS A O 1
ATOM 710 N N . TYR A 1 91 ? 3.470 2.938 -7.671 1.00 97.50 91 TYR A N 1
ATOM 711 C CA . TYR A 1 91 ? 4.919 2.799 -7.840 1.00 97.50 91 TYR A CA 1
ATOM 712 C C . TYR A 1 91 ? 5.505 4.073 -8.461 1.00 97.50 91 TYR A C 1
ATOM 714 O O . TYR A 1 91 ? 4.772 4.918 -8.977 1.00 97.50 91 TYR A O 1
ATOM 722 N N . THR A 1 92 ? 6.823 4.191 -8.441 1.00 97.56 92 THR A N 1
ATOM 723 C CA . THR A 1 92 ? 7.624 5.232 -9.078 1.00 97.56 92 THR A CA 1
ATOM 724 C C . THR A 1 92 ? 8.447 4.601 -10.195 1.00 97.56 92 THR A C 1
ATOM 726 O O . THR A 1 92 ? 9.068 3.556 -10.013 1.00 97.56 92 THR A O 1
ATOM 729 N N . LEU A 1 93 ? 8.443 5.217 -11.375 1.00 97.06 93 LEU A N 1
ATOM 730 C CA . LEU A 1 93 ? 9.151 4.710 -12.551 1.00 97.06 93 LEU A CA 1
ATOM 731 C C . LEU A 1 93 ? 10.666 4.623 -12.329 1.00 97.06 93 LEU A C 1
ATOM 733 O O . LEU A 1 93 ? 11.265 5.550 -11.789 1.00 97.06 93 LEU A O 1
ATOM 737 N N . GLY A 1 94 ? 11.274 3.555 -12.852 1.00 96.12 94 GLY A N 1
ATOM 738 C CA . GLY A 1 94 ? 12.712 3.289 -12.734 1.00 96.12 94 GLY A CA 1
ATOM 739 C C . GLY A 1 94 ? 13.072 2.372 -11.564 1.00 96.12 94 GLY A C 1
ATOM 740 O O . GLY A 1 94 ? 12.206 1.941 -10.803 1.00 96.12 94 GLY A O 1
ATOM 741 N N . THR A 1 95 ? 14.354 2.040 -11.453 1.00 96.81 95 THR A N 1
ATOM 742 C CA . THR A 1 95 ? 14.908 1.282 -10.317 1.00 96.81 95 THR A CA 1
ATOM 743 C C . THR A 1 95 ? 15.320 2.227 -9.177 1.00 96.81 95 THR A C 1
ATOM 745 O O . THR A 1 95 ? 15.366 3.439 -9.414 1.00 96.81 95 THR A O 1
ATOM 748 N N . PRO A 1 96 ? 15.632 1.741 -7.960 1.00 96.94 96 PRO A N 1
ATOM 749 C CA . PRO A 1 96 ? 16.108 2.608 -6.880 1.00 96.94 96 PRO A CA 1
ATOM 750 C C . PRO A 1 96 ? 17.342 3.444 -7.246 1.00 96.94 96 PRO A C 1
ATOM 752 O O . PRO A 1 96 ? 17.358 4.635 -6.937 1.00 96.94 96 PRO A O 1
ATOM 755 N N . GLU A 1 97 ? 18.305 2.901 -8.002 1.00 95.50 97 GLU A N 1
ATOM 756 C CA . GLU A 1 97 ? 19.430 3.676 -8.570 1.00 95.50 97 GLU A CA 1
ATOM 757 C C . GLU A 1 97 ? 18.975 4.858 -9.447 1.00 95.50 97 GLU A C 1
ATOM 759 O O . GLU A 1 97 ? 19.627 5.900 -9.501 1.00 95.50 97 GLU A O 1
ATOM 764 N N . GLU A 1 98 ? 17.844 4.718 -10.144 1.00 94.81 98 GLU A N 1
ATOM 765 C CA . GLU A 1 98 ? 17.248 5.759 -10.990 1.00 94.81 98 GLU A CA 1
ATOM 766 C C . GLU A 1 98 ? 16.237 6.638 -10.227 1.00 94.81 98 GLU A C 1
ATOM 768 O O . GLU A 1 98 ? 15.578 7.496 -10.829 1.00 94.81 98 GLU A O 1
ATOM 773 N N . GLY A 1 99 ? 16.098 6.436 -8.914 1.00 95.44 99 GLY A N 1
ATOM 774 C CA . GLY A 1 99 ? 15.157 7.146 -8.051 1.00 95.44 99 GLY A CA 1
ATOM 775 C C . GLY A 1 99 ? 13.713 6.634 -8.110 1.00 95.44 99 GLY A C 1
ATOM 776 O O . GLY A 1 99 ? 12.799 7.364 -7.726 1.00 95.44 99 GLY A O 1
ATOM 777 N N . GLY A 1 100 ? 13.499 5.422 -8.624 1.00 96.69 100 GLY A N 1
ATOM 778 C CA . GLY A 1 100 ? 12.202 4.752 -8.717 1.00 96.69 100 GLY A CA 1
ATOM 779 C C . GLY A 1 100 ? 12.086 3.507 -7.840 1.00 96.69 100 GLY A C 1
ATOM 780 O O . GLY A 1 100 ? 12.957 3.203 -7.035 1.00 96.69 100 GLY A O 1
ATOM 781 N N . ASP A 1 101 ? 10.989 2.772 -7.994 1.00 97.62 101 ASP A N 1
ATOM 782 C CA . ASP A 1 101 ? 10.765 1.489 -7.316 1.00 97.62 101 ASP A CA 1
ATOM 783 C C . ASP A 1 101 ? 10.047 0.454 -8.209 1.00 97.62 101 ASP A C 1
ATOM 785 O O . ASP A 1 101 ? 9.562 -0.576 -7.733 1.00 97.62 101 ASP A O 1
ATOM 789 N N . GLN A 1 102 ? 10.004 0.698 -9.523 1.00 97.44 102 GLN A N 1
ATOM 790 C CA . GLN A 1 102 ? 9.333 -0.143 -10.513 1.00 97.44 102 GLN A CA 1
ATOM 791 C C . GLN A 1 102 ? 9.955 -1.541 -10.608 1.00 97.44 102 GLN A C 1
ATOM 793 O O . GLN A 1 102 ? 9.223 -2.515 -10.774 1.00 97.44 102 GLN A O 1
ATOM 798 N N . PHE A 1 103 ? 11.281 -1.630 -10.501 1.00 97.75 103 PHE A N 1
ATOM 799 C CA . PHE A 1 103 ? 12.051 -2.873 -10.530 1.00 97.75 103 PHE A CA 1
ATOM 800 C C 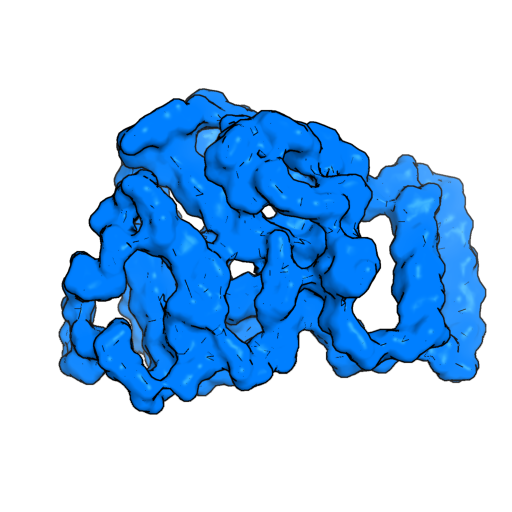. PHE A 1 103 ? 13.196 -2.817 -9.506 1.00 97.75 103 PHE A C 1
ATOM 802 O O . PHE A 1 103 ? 13.705 -1.726 -9.251 1.00 97.75 103 PHE A O 1
ATOM 809 N N . PRO A 1 104 ? 13.651 -3.968 -8.981 1.00 97.19 104 PRO A N 1
ATOM 810 C CA . PRO A 1 104 ? 14.910 -4.058 -8.247 1.00 97.19 104 PRO A CA 1
ATOM 811 C C . PRO A 1 104 ? 16.116 -3.633 -9.094 1.00 97.19 104 PRO A C 1
ATOM 813 O O . PRO A 1 104 ? 16.154 -3.869 -10.309 1.00 97.19 104 PRO A O 1
ATOM 816 N N . ASP A 1 105 ? 17.135 -3.076 -8.440 1.00 96.75 105 ASP A N 1
ATOM 817 C CA . ASP A 1 105 ? 18.441 -2.860 -9.063 1.00 96.75 105 ASP A CA 1
ATOM 818 C C . ASP A 1 105 ? 19.091 -4.197 -9.458 1.00 96.75 105 ASP A C 1
ATOM 820 O O . ASP A 1 105 ? 18.798 -5.254 -8.898 1.00 96.75 105 ASP A O 1
ATOM 824 N N . GLY A 1 106 ? 19.938 -4.173 -10.488 1.00 95.19 106 GLY A N 1
ATOM 825 C CA . GLY A 1 106 ? 20.633 -5.363 -11.000 1.00 95.19 106 GLY A CA 1
ATOM 826 C C . GLY A 1 106 ? 19.767 -6.411 -11.724 1.00 95.19 106 GLY A C 1
ATOM 827 O O . GLY A 1 106 ? 20.322 -7.256 -12.421 1.00 95.19 106 GLY A O 1
ATOM 828 N N . LEU A 1 107 ? 18.430 -6.352 -11.640 1.00 95.69 107 LEU A N 1
ATOM 829 C CA . LEU A 1 107 ? 17.537 -7.346 -12.261 1.00 95.69 107 LEU A CA 1
ATOM 830 C C . LEU A 1 107 ? 17.559 -7.306 -13.801 1.00 95.69 107 LEU A C 1
ATOM 832 O O . LEU A 1 107 ? 17.523 -8.341 -14.477 1.00 95.69 107 LEU A O 1
ATOM 836 N N . LEU A 1 108 ? 17.550 -6.094 -14.360 1.00 95.31 108 LEU A N 1
ATOM 837 C CA . LEU A 1 108 ? 17.429 -5.852 -15.796 1.00 95.31 108 LEU A CA 1
ATOM 838 C C . LEU A 1 108 ? 18.801 -5.578 -16.420 1.00 95.31 108 LEU A C 1
ATOM 840 O O . LEU A 1 108 ? 19.538 -4.698 -15.970 1.00 95.31 108 LEU A O 1
ATOM 844 N N . THR A 1 109 ? 19.096 -6.260 -17.523 1.00 94.88 109 THR A N 1
ATOM 845 C CA . THR A 1 109 ? 20.227 -5.948 -18.403 1.00 94.88 109 THR A CA 1
ATOM 846 C C . THR A 1 109 ? 20.037 -4.581 -19.064 1.00 94.88 109 THR A C 1
ATOM 848 O O . THR A 1 109 ? 18.921 -4.072 -19.191 1.00 94.88 109 THR A O 1
ATOM 851 N N . SER A 1 110 ? 21.118 -3.985 -19.570 1.00 93.38 110 SER A N 1
ATOM 852 C CA . SER A 1 110 ? 21.060 -2.694 -20.274 1.00 93.38 110 SER A CA 1
ATOM 853 C C . SER A 1 110 ? 20.087 -2.693 -21.460 1.00 93.38 110 SER A C 1
ATOM 855 O O . SER A 1 110 ? 19.441 -1.679 -21.728 1.00 93.38 110 SER A O 1
ATOM 857 N N . THR A 1 111 ? 19.958 -3.820 -22.166 1.00 91.69 111 THR A N 1
ATOM 858 C CA . THR A 1 111 ? 19.013 -3.978 -23.282 1.00 91.69 111 THR A CA 1
ATOM 859 C C . THR A 1 111 ? 17.572 -4.029 -22.781 1.00 91.69 111 THR A C 1
ATOM 861 O O . THR A 1 111 ? 16.723 -3.306 -23.296 1.00 91.69 111 THR A O 1
ATOM 864 N N . GLU A 1 112 ? 17.296 -4.805 -21.732 1.00 94.25 112 GLU A N 1
ATOM 865 C CA . GLU A 1 112 ? 15.965 -4.887 -21.120 1.00 94.25 112 GLU A CA 1
ATOM 866 C C . GLU A 1 112 ? 15.527 -3.534 -20.539 1.00 94.25 112 GLU A C 1
ATOM 868 O O . GLU A 1 112 ? 14.403 -3.102 -20.786 1.00 94.25 112 GLU A O 1
ATOM 873 N N . LYS A 1 113 ? 16.426 -2.797 -19.864 1.00 93.56 113 LYS A N 1
ATOM 874 C CA . LYS A 1 113 ? 16.151 -1.428 -19.387 1.00 93.56 113 LYS A CA 1
ATOM 875 C C . LYS A 1 113 ? 15.755 -0.494 -20.539 1.00 93.56 113 LYS A C 1
ATOM 877 O O . LYS A 1 113 ? 14.806 0.279 -20.405 1.00 93.56 113 LYS A O 1
ATOM 882 N N . LYS A 1 114 ? 16.447 -0.565 -21.686 1.00 93.25 114 LYS A N 1
ATOM 883 C CA . LYS A 1 114 ? 16.103 0.223 -22.888 1.00 93.25 114 LYS A CA 1
ATOM 884 C C . LYS A 1 114 ? 14.727 -0.150 -23.441 1.00 93.25 114 LYS A C 1
ATOM 886 O O . LYS A 1 114 ? 13.976 0.750 -23.804 1.00 93.25 114 LYS A O 1
ATOM 891 N N . ILE A 1 115 ? 14.384 -1.441 -23.459 1.00 92.69 115 ILE A N 1
ATOM 892 C CA . ILE A 1 115 ? 13.054 -1.916 -23.862 1.00 92.69 115 ILE A CA 1
ATOM 893 C C . ILE A 1 115 ? 11.985 -1.319 -22.941 1.00 92.69 115 ILE A C 1
ATOM 895 O O . ILE A 1 115 ? 11.080 -0.657 -23.433 1.00 92.69 115 ILE A O 1
ATOM 899 N N . ILE A 1 116 ? 12.120 -1.455 -21.617 1.00 93.12 116 ILE A N 1
ATOM 900 C CA . ILE A 1 116 ? 11.161 -0.895 -20.645 1.00 93.12 116 ILE A CA 1
ATOM 901 C C . ILE A 1 116 ? 10.978 0.617 -20.838 1.00 93.12 116 ILE A C 1
ATOM 903 O O . ILE A 1 116 ? 9.849 1.112 -20.870 1.00 93.12 116 ILE A O 1
ATOM 907 N N . LYS A 1 117 ? 12.077 1.363 -21.011 1.00 92.81 117 LYS A N 1
ATOM 908 C CA . LYS A 1 117 ? 12.029 2.814 -21.258 1.00 92.81 117 LYS A CA 1
ATOM 909 C C . LYS A 1 117 ? 11.327 3.151 -22.575 1.00 92.81 117 LYS A C 1
ATOM 911 O O . LYS A 1 117 ? 10.550 4.102 -22.613 1.00 92.81 117 LYS A O 1
ATOM 916 N N . PHE A 1 118 ? 11.552 2.368 -23.630 1.00 91.69 118 PHE A N 1
ATOM 917 C CA . PHE A 1 118 ? 10.860 2.527 -24.909 1.00 91.69 118 PHE A CA 1
ATOM 918 C C . PHE A 1 118 ? 9.352 2.266 -24.791 1.00 91.69 118 PHE A C 1
ATOM 920 O O . PHE A 1 118 ? 8.556 3.062 -25.290 1.00 91.69 118 PHE A O 1
ATOM 927 N N . GLU A 1 119 ? 8.945 1.205 -24.091 1.00 91.00 119 GLU A N 1
ATOM 928 C CA . GLU A 1 119 ? 7.527 0.925 -23.825 1.00 91.00 119 GLU A CA 1
ATOM 929 C C . GLU A 1 119 ? 6.875 2.071 -23.055 1.00 91.00 119 GLU A C 1
ATOM 931 O O . GLU A 1 119 ? 5.817 2.569 -23.440 1.00 91.00 119 GLU A O 1
ATOM 936 N N . ARG A 1 120 ? 7.541 2.545 -21.996 1.00 91.50 120 ARG A N 1
ATOM 937 C CA . ARG A 1 120 ? 7.063 3.678 -21.201 1.00 91.50 120 ARG A CA 1
ATOM 938 C C . ARG A 1 120 ? 6.924 4.941 -22.043 1.00 91.50 120 ARG A C 1
ATOM 940 O O . ARG A 1 120 ? 5.888 5.599 -21.964 1.00 91.50 120 ARG A O 1
ATOM 947 N N . TRP A 1 121 ? 7.917 5.249 -22.876 1.00 91.50 121 TRP A N 1
ATOM 948 C CA . TRP A 1 121 ? 7.856 6.374 -23.805 1.00 91.50 121 TRP A CA 1
ATOM 949 C C . TRP A 1 121 ? 6.679 6.247 -24.781 1.00 91.50 121 TRP A C 1
ATOM 951 O O . TRP A 1 121 ? 5.972 7.231 -25.002 1.00 91.50 121 TRP A O 1
ATOM 961 N N . CYS A 1 122 ? 6.409 5.046 -25.309 1.00 88.81 122 CYS A N 1
ATOM 962 C CA . CYS A 1 122 ? 5.248 4.805 -26.168 1.00 88.81 122 CYS A CA 1
ATOM 963 C C . CYS A 1 122 ? 3.935 5.101 -25.427 1.00 88.81 122 CYS A C 1
ATOM 965 O O . CYS A 1 122 ? 3.058 5.789 -25.954 1.00 88.81 122 CYS A O 1
ATOM 967 N N . TYR A 1 123 ? 3.801 4.626 -24.190 1.00 88.88 123 TYR A N 1
ATOM 968 C CA . TYR A 1 123 ? 2.604 4.861 -23.386 1.00 88.88 123 TYR A CA 1
ATOM 969 C C . TYR A 1 123 ? 2.405 6.343 -23.032 1.00 88.88 123 TYR A C 1
ATOM 971 O O . TYR A 1 123 ? 1.295 6.854 -23.184 1.00 88.88 123 TYR A O 1
ATOM 979 N N . ASP A 1 124 ? 3.462 7.045 -22.609 1.00 86.75 124 ASP A N 1
ATOM 980 C CA . ASP A 1 124 ? 3.401 8.478 -22.277 1.00 86.75 124 ASP A CA 1
ATOM 981 C C . ASP A 1 124 ? 3.134 9.350 -23.519 1.00 86.75 124 ASP A C 1
ATOM 983 O O . ASP A 1 124 ? 2.367 10.308 -23.456 1.00 86.75 124 ASP A O 1
ATOM 987 N N . THR A 1 125 ? 3.727 9.016 -24.668 1.00 86.38 125 THR A N 1
ATOM 988 C CA . THR A 1 125 ? 3.625 9.839 -25.886 1.00 86.38 125 THR A CA 1
ATOM 989 C C . THR A 1 125 ? 2.301 9.644 -26.612 1.00 86.38 125 THR A C 1
ATOM 991 O O . THR A 1 125 ? 1.702 10.616 -27.085 1.00 86.38 125 THR A O 1
ATOM 994 N N . PHE A 1 126 ? 1.859 8.389 -26.727 1.00 87.81 126 PHE A N 1
ATOM 995 C CA . PHE A 1 126 ? 0.742 8.026 -27.591 1.00 87.81 126 PHE A CA 1
ATOM 996 C C . PHE A 1 126 ? -0.555 7.797 -26.811 1.00 87.81 126 PHE A C 1
ATOM 998 O O . PHE A 1 126 ? -1.589 8.355 -27.172 1.00 87.81 126 PHE A O 1
ATOM 1005 N N . LEU A 1 127 ? -0.517 7.013 -25.728 1.00 84.94 127 LEU A N 1
ATOM 1006 C CA . LEU A 1 127 ? -1.740 6.589 -25.034 1.00 84.94 127 LEU A CA 1
ATOM 1007 C C . LEU A 1 127 ? -2.227 7.602 -23.994 1.00 84.94 127 LEU A C 1
ATOM 1009 O O . LEU A 1 127 ? -3.433 7.750 -23.801 1.00 84.94 127 LEU A O 1
ATOM 1013 N N . ALA A 1 128 ? -1.325 8.350 -23.354 1.00 82.69 128 ALA A N 1
ATOM 1014 C CA . ALA A 1 128 ? -1.716 9.355 -22.363 1.00 82.69 128 ALA A CA 1
ATOM 1015 C C . ALA A 1 128 ? -2.579 10.490 -22.955 1.00 82.69 128 ALA A C 1
ATOM 1017 O O . ALA A 1 128 ? -3.367 11.094 -22.231 1.00 82.69 128 ALA A O 1
ATOM 1018 N N . LYS A 1 129 ? -2.476 10.747 -24.269 1.00 80.56 129 LYS A N 1
ATOM 1019 C CA . LYS A 1 129 ? -3.222 11.800 -24.980 1.00 80.56 129 LYS A CA 1
ATOM 1020 C C . LYS A 1 129 ? -4.678 11.444 -25.298 1.00 80.56 129 LYS A C 1
ATOM 1022 O O . LYS A 1 129 ? -5.410 12.326 -25.733 1.00 80.56 129 LYS A O 1
ATOM 1027 N N . ARG A 1 130 ? -5.087 10.176 -25.122 1.00 80.81 130 ARG A N 1
ATOM 1028 C CA . ARG A 1 130 ? -6.458 9.679 -25.383 1.00 80.81 130 ARG A CA 1
ATOM 1029 C C . ARG A 1 130 ? -7.018 10.108 -26.752 1.00 80.81 130 ARG A C 1
ATOM 1031 O O . ARG A 1 130 ? -8.173 10.503 -26.874 1.00 80.81 130 ARG A O 1
ATOM 1038 N N . SER A 1 131 ? -6.174 10.071 -27.783 1.00 87.38 131 SER A N 1
ATOM 1039 C CA . SER A 1 131 ? -6.527 10.465 -29.148 1.00 87.38 131 SER A CA 1
ATOM 1040 C C . SER A 1 131 ? -6.423 9.269 -30.083 1.00 87.38 131 SER A C 1
ATOM 1042 O O . SER A 1 131 ? -5.385 8.610 -30.140 1.00 87.38 131 SER A O 1
ATOM 1044 N N . VAL A 1 132 ? -7.480 9.041 -30.868 1.00 86.25 132 VAL A N 1
ATOM 1045 C CA . VAL A 1 132 ? -7.591 7.911 -31.807 1.00 86.25 132 VAL A CA 1
ATOM 1046 C C . VAL A 1 132 ? -6.403 7.858 -32.771 1.00 86.25 132 VAL A C 1
ATOM 1048 O O . VAL A 1 132 ? -5.877 6.785 -33.056 1.00 86.25 132 VAL A O 1
ATOM 1051 N N . TRP A 1 133 ? -5.929 9.013 -33.244 1.00 89.00 133 TRP A N 1
ATOM 1052 C CA . TRP A 1 133 ? -4.790 9.071 -34.161 1.00 89.00 133 TRP A CA 1
ATOM 1053 C C . TRP A 1 133 ? -3.484 8.606 -33.499 1.00 89.00 133 TRP A C 1
ATOM 1055 O O . TRP A 1 133 ? -2.753 7.795 -34.068 1.00 89.00 133 TRP A O 1
ATOM 1065 N N . PHE A 1 134 ? -3.215 9.046 -32.266 1.00 87.38 134 PHE A N 1
ATOM 1066 C CA . PHE A 1 134 ? -2.043 8.596 -31.511 1.00 87.38 134 PHE A CA 1
ATOM 1067 C C . PHE A 1 134 ? -2.157 7.113 -31.112 1.00 87.38 134 PHE A C 1
ATOM 1069 O O . PHE A 1 134 ? -1.155 6.399 -31.127 1.00 87.38 134 PHE A O 1
ATOM 1076 N N . GLU A 1 135 ? -3.362 6.607 -30.841 1.00 87.56 135 GLU A N 1
ATOM 1077 C CA . GLU A 1 135 ? -3.592 5.174 -30.621 1.00 87.56 135 GLU A CA 1
ATOM 1078 C C . GLU A 1 135 ? -3.281 4.328 -31.864 1.00 87.56 135 GLU A C 1
ATOM 1080 O O . GLU A 1 135 ? -2.694 3.252 -31.736 1.00 87.56 135 GLU A O 1
ATOM 1085 N N . LEU A 1 136 ? -3.624 4.797 -33.069 1.00 89.38 136 LEU A N 1
ATOM 1086 C CA . LEU A 1 136 ? -3.264 4.115 -34.319 1.00 89.38 136 LEU A CA 1
ATOM 1087 C C . LEU A 1 136 ? -1.745 4.058 -34.510 1.00 89.38 136 LEU A C 1
ATOM 1089 O O . LEU A 1 136 ? -1.210 3.003 -34.856 1.00 89.38 136 LEU A O 1
ATOM 1093 N N . ILE A 1 137 ? -1.038 5.151 -34.210 1.00 87.12 137 ILE A N 1
ATOM 1094 C CA . ILE A 1 137 ? 0.431 5.176 -34.236 1.00 87.12 137 ILE A CA 1
ATOM 1095 C C . ILE A 1 137 ? 1.005 4.180 -33.228 1.00 87.12 137 ILE A C 1
ATOM 1097 O O . ILE A 1 137 ? 1.889 3.401 -33.578 1.00 87.12 137 ILE A O 1
ATOM 1101 N N . HIS A 1 138 ? 0.473 4.138 -32.004 1.00 89.94 138 HIS A N 1
ATOM 1102 C CA . HIS A 1 138 ? 0.882 3.151 -31.006 1.00 89.94 138 HIS A CA 1
ATOM 1103 C C . HIS A 1 138 ? 0.653 1.714 -31.493 1.00 89.94 138 HIS A C 1
ATOM 1105 O O . HIS A 1 138 ? 1.530 0.861 -31.353 1.00 89.94 138 HIS A O 1
ATOM 1111 N N . ARG A 1 139 ? -0.505 1.428 -32.102 1.00 88.69 139 ARG A N 1
ATOM 1112 C CA . ARG A 1 139 ? -0.808 0.104 -32.672 1.00 88.69 139 ARG A CA 1
ATOM 1113 C C . ARG A 1 139 ? 0.188 -0.289 -33.758 1.00 88.69 139 ARG A C 1
ATOM 1115 O O . ARG A 1 139 ? 0.551 -1.457 -33.830 1.00 88.69 139 ARG A O 1
ATOM 1122 N N . PHE A 1 140 ? 0.660 0.657 -34.562 1.00 87.25 140 PHE A N 1
ATOM 1123 C CA . PHE A 1 140 ? 1.688 0.382 -35.557 1.00 87.25 140 PHE A CA 1
ATOM 1124 C C . PHE A 1 140 ? 3.076 0.196 -34.920 1.00 87.25 140 PHE A C 1
ATOM 1126 O O . PHE A 1 140 ? 3.698 -0.849 -35.089 1.00 87.25 140 PHE A O 1
ATOM 1133 N N . ILE A 1 141 ? 3.552 1.163 -34.133 1.00 86.25 141 ILE A N 1
ATOM 1134 C CA . ILE A 1 141 ? 4.907 1.145 -33.559 1.00 86.25 141 ILE A CA 1
ATOM 1135 C C . ILE A 1 141 ? 5.060 0.024 -32.526 1.00 86.25 141 ILE A C 1
ATOM 1137 O O . ILE A 1 141 ? 5.920 -0.844 -32.659 1.00 86.25 141 ILE A O 1
ATOM 1141 N N . TYR A 1 142 ? 4.224 0.019 -31.490 1.00 85.00 142 TYR A N 1
ATOM 1142 C CA . TYR A 1 142 ? 4.309 -0.988 -30.439 1.00 85.00 142 TYR A CA 1
ATOM 1143 C C . TYR A 1 142 ? 3.652 -2.298 -30.886 1.00 85.00 142 TYR A C 1
ATOM 1145 O O . TYR A 1 142 ? 4.246 -3.370 -30.795 1.00 85.00 142 TYR A O 1
ATOM 1153 N N . GLY A 1 143 ? 2.432 -2.218 -31.422 1.00 83.75 143 GLY A N 1
ATOM 1154 C CA . GLY A 1 143 ? 1.645 -3.405 -31.759 1.00 83.75 143 GLY A CA 1
ATOM 1155 C C . GLY A 1 143 ? 2.179 -4.210 -32.947 1.00 83.75 143 GLY A C 1
ATOM 1156 O O . GLY A 1 143 ? 2.175 -5.438 -32.888 1.00 83.75 143 GLY A O 1
ATOM 1157 N N . PHE A 1 144 ? 2.648 -3.555 -34.012 1.00 85.62 144 PHE A N 1
ATOM 1158 C CA . PHE A 1 144 ? 3.182 -4.238 -35.191 1.00 85.62 144 PHE A CA 1
ATOM 1159 C C . PHE A 1 144 ? 4.710 -4.337 -35.134 1.00 85.62 144 PHE A C 1
ATOM 1161 O O . PHE A 1 144 ? 5.233 -5.443 -35.018 1.00 85.62 144 PHE A O 1
ATOM 1168 N N . LEU A 1 145 ? 5.440 -3.217 -35.139 1.00 84.69 145 LEU A N 1
ATOM 1169 C CA . LEU A 1 145 ? 6.907 -3.264 -35.224 1.00 84.69 145 LEU A CA 1
ATOM 1170 C C . LEU A 1 145 ? 7.535 -3.956 -34.006 1.00 84.69 145 LEU A C 1
ATOM 1172 O O . LEU A 1 145 ? 8.341 -4.872 -34.165 1.00 84.69 145 LEU A O 1
ATOM 1176 N N . TYR A 1 146 ? 7.152 -3.578 -32.784 1.00 85.00 146 TYR A N 1
ATOM 1177 C CA . TYR A 1 146 ? 7.740 -4.201 -31.599 1.00 85.00 146 TYR A CA 1
ATOM 1178 C C 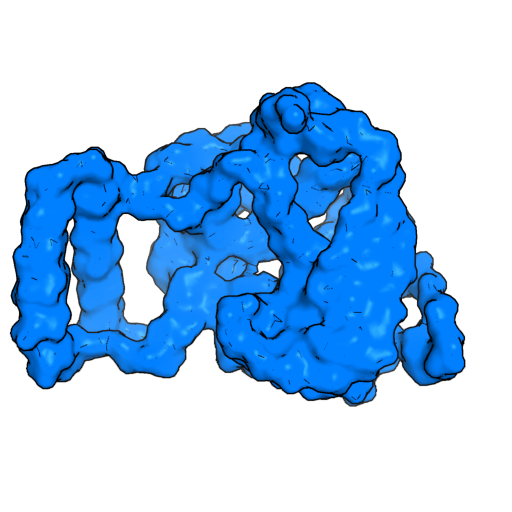. TYR A 1 146 ? 7.206 -5.621 -31.356 1.00 85.00 146 TYR A C 1
ATOM 1180 O O . TYR A 1 146 ? 7.983 -6.576 -31.360 1.00 85.00 146 TYR A O 1
ATOM 1188 N N . LEU A 1 147 ? 5.890 -5.799 -31.181 1.00 84.94 147 LEU A N 1
ATOM 1189 C CA . LEU A 1 147 ? 5.338 -7.102 -30.784 1.00 84.94 147 LEU A CA 1
ATOM 1190 C C . LEU A 1 147 ? 5.399 -8.178 -31.883 1.00 84.94 147 LEU A C 1
ATOM 1192 O O . LEU A 1 147 ? 5.509 -9.353 -31.533 1.00 84.94 147 LEU A O 1
ATOM 1196 N N . LYS A 1 148 ? 5.310 -7.829 -33.179 1.00 85.56 148 LYS A N 1
ATOM 1197 C CA . LYS A 1 148 ? 5.311 -8.820 -34.279 1.00 85.56 148 LYS A CA 1
ATOM 1198 C C . LYS A 1 148 ? 6.674 -9.034 -34.926 1.00 85.56 148 LYS A C 1
ATOM 1200 O O . LYS A 1 148 ? 6.867 -10.095 -35.508 1.00 85.56 148 LYS A O 1
ATOM 1205 N N . ILE A 1 149 ? 7.596 -8.072 -34.830 1.00 85.62 149 ILE A N 1
ATOM 1206 C CA . ILE A 1 149 ? 8.917 -8.172 -35.472 1.00 85.62 149 ILE A CA 1
ATOM 1207 C C . ILE A 1 149 ? 10.024 -8.278 -34.423 1.00 85.62 149 ILE A C 1
ATOM 1209 O O . ILE A 1 149 ? 10.702 -9.297 -34.362 1.00 85.62 149 ILE A O 1
ATOM 1213 N N . ALA A 1 150 ? 10.199 -7.271 -33.564 1.00 83.56 150 ALA A N 1
ATOM 1214 C CA . ALA A 1 150 ? 11.323 -7.238 -32.622 1.00 83.56 150 ALA A CA 1
ATOM 1215 C C . ALA A 1 150 ? 11.230 -8.314 -31.524 1.00 83.56 150 ALA A C 1
ATOM 1217 O O . ALA A 1 150 ? 12.216 -8.987 -31.226 1.00 83.56 150 ALA A O 1
ATOM 1218 N N . LYS A 1 151 ? 10.046 -8.501 -30.928 1.00 84.25 151 LYS A N 1
ATOM 1219 C CA . LYS A 1 151 ? 9.843 -9.436 -29.812 1.00 84.25 151 LYS A CA 1
ATOM 1220 C C . LYS A 1 151 ? 10.142 -10.899 -30.204 1.00 84.25 151 LYS A C 1
ATOM 1222 O O . LYS A 1 151 ? 10.860 -11.545 -29.442 1.00 84.25 151 LYS A O 1
ATOM 1227 N N . PRO A 1 152 ? 9.686 -11.429 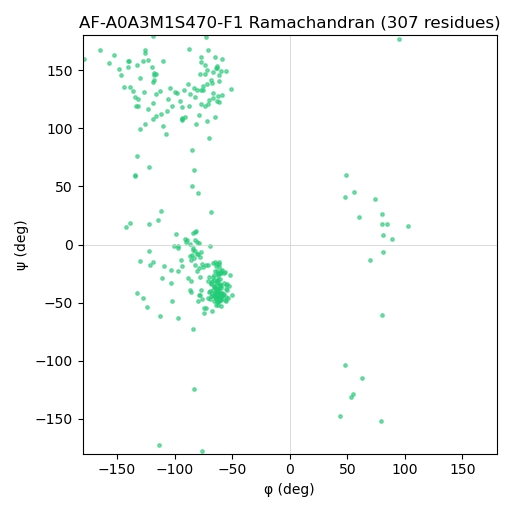-31.363 1.00 87.06 152 PRO A N 1
ATOM 1228 C CA . PRO A 1 152 ? 10.073 -12.769 -31.827 1.00 87.06 152 PRO A CA 1
ATOM 1229 C C . PRO A 1 152 ? 11.568 -12.939 -32.129 1.00 87.06 152 PRO A C 1
ATOM 1231 O O . PRO A 1 152 ? 12.069 -14.055 -32.067 1.00 87.06 152 PRO A O 1
ATOM 1234 N N . LEU A 1 153 ? 12.287 -11.848 -32.413 1.00 85.94 153 LEU A N 1
ATOM 1235 C CA . LEU A 1 153 ? 13.739 -11.848 -32.638 1.00 85.94 153 LEU A CA 1
ATOM 1236 C C . LEU A 1 153 ? 14.557 -11.824 -31.330 1.00 85.94 153 LEU A C 1
ATOM 1238 O O . LEU A 1 153 ? 15.763 -11.600 -31.362 1.00 85.94 153 LEU A O 1
ATOM 1242 N N . GLY A 1 154 ? 13.915 -12.033 -30.176 1.00 82.94 154 GLY A N 1
ATOM 1243 C CA . GLY A 1 154 ? 14.579 -12.101 -28.871 1.00 82.94 154 GLY A CA 1
ATOM 1244 C C . GLY A 1 154 ? 14.724 -10.757 -28.149 1.00 82.94 154 GLY A C 1
ATOM 1245 O O . GLY A 1 154 ? 15.305 -10.712 -27.069 1.00 82.94 154 GLY A O 1
ATOM 1246 N N . LEU A 1 155 ? 14.173 -9.659 -28.686 1.00 87.12 155 LEU A N 1
ATOM 1247 C CA . LEU A 1 155 ? 14.134 -8.358 -28.000 1.00 87.12 155 LEU A CA 1
ATOM 1248 C C . LEU A 1 155 ? 12.945 -8.282 -27.036 1.00 87.12 155 LEU A C 1
ATOM 1250 O O . LEU A 1 155 ? 12.011 -7.493 -27.213 1.00 87.12 155 LEU A O 1
ATOM 1254 N N . ASN A 1 156 ? 12.964 -9.125 -26.009 1.00 89.31 156 ASN A N 1
ATOM 1255 C CA . ASN A 1 156 ? 11.941 -9.165 -24.976 1.00 89.31 156 ASN A CA 1
ATOM 1256 C C . ASN A 1 156 ? 12.549 -9.026 -23.575 1.00 89.31 156 ASN A C 1
ATOM 1258 O O . ASN A 1 156 ? 13.759 -9.078 -23.381 1.00 89.31 156 ASN A O 1
ATOM 1262 N N . VAL A 1 157 ? 11.676 -8.786 -22.603 1.00 90.62 157 VAL A N 1
ATOM 1263 C CA . VAL A 1 157 ? 12.018 -8.919 -21.188 1.00 90.62 157 VAL A CA 1
ATOM 1264 C C . VAL A 1 157 ? 11.346 -10.207 -20.718 1.00 90.62 157 VAL A C 1
ATOM 1266 O O . VAL A 1 157 ? 10.130 -10.321 -20.928 1.00 90.62 157 VAL A O 1
ATOM 1269 N N . PRO A 1 158 ? 12.092 -11.154 -20.128 1.00 93.00 158 PRO A N 1
ATOM 1270 C CA . PRO A 1 158 ? 11.545 -12.416 -19.646 1.00 93.00 158 PRO A CA 1
ATOM 1271 C C . PRO A 1 158 ? 10.378 -12.242 -18.662 1.00 93.00 158 PRO A C 1
ATOM 1273 O O . PRO A 1 158 ? 10.307 -11.251 -17.925 1.00 93.00 158 PRO A O 1
ATOM 1276 N N . GLU A 1 159 ? 9.447 -13.196 -18.657 1.00 90.81 159 GLU A N 1
ATOM 1277 C CA . GLU A 1 159 ? 8.203 -13.109 -17.880 1.00 90.81 159 GLU A CA 1
ATOM 1278 C C . GLU A 1 159 ? 8.464 -13.126 -16.368 1.00 90.81 159 GLU A C 1
ATOM 1280 O O . GLU A 1 159 ? 7.842 -12.371 -15.621 1.00 90.81 159 GLU A O 1
ATOM 1285 N N . GLU A 1 160 ? 9.464 -13.884 -15.923 1.00 92.69 160 GLU A N 1
ATOM 1286 C CA . GLU A 1 160 ? 9.906 -13.933 -14.532 1.00 92.69 160 GLU A CA 1
ATOM 1287 C C . GLU A 1 160 ? 10.398 -12.570 -14.027 1.00 92.69 160 GLU A C 1
ATOM 1289 O O . GLU A 1 160 ? 10.144 -12.202 -12.880 1.00 92.69 160 GLU A O 1
ATOM 1294 N N . LYS A 1 161 ? 11.027 -11.762 -14.894 1.00 95.00 161 LYS A N 1
ATOM 1295 C CA . LYS A 1 161 ? 11.427 -10.388 -14.554 1.00 95.00 161 LYS A CA 1
ATOM 1296 C C . LYS A 1 161 ? 10.230 -9.444 -14.591 1.00 95.00 161 LYS A C 1
ATOM 1298 O O . LYS A 1 161 ? 10.097 -8.584 -13.723 1.00 95.00 161 LYS A O 1
ATOM 1303 N N . ARG A 1 162 ? 9.327 -9.619 -15.565 1.00 94.06 162 ARG A N 1
ATOM 1304 C CA . ARG A 1 162 ? 8.072 -8.849 -15.676 1.00 94.06 162 ARG A CA 1
ATOM 1305 C C . ARG A 1 162 ? 7.141 -9.054 -14.491 1.00 94.06 162 ARG A C 1
ATOM 1307 O O . ARG A 1 162 ? 6.386 -8.143 -14.161 1.00 94.06 162 ARG A O 1
ATOM 1314 N N . LEU A 1 163 ? 7.224 -10.197 -13.818 1.00 94.06 163 LEU A N 1
ATOM 1315 C CA . LEU A 1 163 ? 6.482 -10.455 -12.589 1.00 94.06 163 LEU A CA 1
ATOM 1316 C C . LEU A 1 163 ? 6.736 -9.373 -11.522 1.00 94.06 163 LEU A C 1
ATOM 1318 O O . LEU A 1 163 ? 5.813 -8.999 -10.792 1.00 94.06 163 LEU A O 1
ATOM 1322 N N . LEU A 1 164 ? 7.959 -8.829 -11.485 1.00 96.25 164 LEU A N 1
ATOM 1323 C CA . LEU A 1 164 ? 8.399 -7.798 -10.542 1.00 96.25 164 LEU A CA 1
ATOM 1324 C C . LEU A 1 164 ? 8.094 -6.359 -11.002 1.00 96.25 164 LEU A C 1
ATOM 1326 O O . LEU A 1 164 ? 8.197 -5.440 -10.189 1.00 96.25 164 LEU A O 1
ATOM 1330 N N . ASP A 1 165 ? 7.656 -6.164 -12.253 1.00 95.88 165 ASP A N 1
ATOM 1331 C CA . ASP A 1 165 ? 7.321 -4.854 -12.833 1.00 95.88 165 ASP A CA 1
ATOM 1332 C C . ASP A 1 165 ? 6.218 -4.141 -12.035 1.00 95.88 165 ASP A C 1
ATOM 1334 O O . ASP A 1 165 ? 5.418 -4.752 -11.317 1.00 95.88 165 ASP A O 1
ATOM 1338 N N . ALA A 1 166 ? 6.136 -2.825 -12.193 1.00 95.31 166 ALA A N 1
ATOM 1339 C CA . ALA A 1 166 ? 5.257 -1.929 -11.461 1.00 95.31 166 ALA A CA 1
ATOM 1340 C C . ALA A 1 166 ? 5.501 -1.957 -9.942 1.00 95.31 166 ALA A C 1
ATOM 1342 O O . ALA A 1 166 ? 4.594 -1.656 -9.173 1.00 95.31 166 ALA A O 1
ATOM 1343 N N . GLY A 1 167 ? 6.685 -2.346 -9.477 1.00 96.88 167 GLY A N 1
ATOM 1344 C CA . GLY A 1 167 ? 7.000 -2.402 -8.053 1.00 96.88 167 GLY A CA 1
ATOM 1345 C C . GLY A 1 167 ? 6.331 -3.581 -7.346 1.00 96.88 167 GLY A C 1
ATOM 1346 O O . GLY A 1 167 ? 5.826 -3.432 -6.236 1.00 96.88 167 GLY A O 1
ATOM 1347 N N . ASN A 1 168 ? 6.271 -4.747 -7.997 1.00 97.19 168 ASN A N 1
ATOM 1348 C CA . ASN A 1 168 ? 5.729 -5.987 -7.428 1.00 97.19 168 ASN A CA 1
ATOM 1349 C C . ASN A 1 168 ? 6.791 -6.755 -6.608 1.00 97.19 168 ASN A C 1
ATOM 1351 O O . ASN A 1 168 ? 7.020 -7.948 -6.819 1.00 97.19 168 ASN A O 1
ATOM 1355 N N . TRP A 1 169 ? 7.467 -6.059 -5.697 1.00 97.75 169 TRP A N 1
ATOM 1356 C CA . TRP A 1 169 ? 8.552 -6.597 -4.877 1.00 97.75 169 TRP A CA 1
ATOM 1357 C C . TRP A 1 169 ? 8.661 -5.835 -3.548 1.00 97.75 169 TRP A C 1
ATOM 1359 O O . TRP A 1 169 ? 8.115 -4.739 -3.411 1.00 97.75 169 TRP A O 1
ATOM 1369 N N . HIS A 1 170 ? 9.357 -6.416 -2.571 1.00 97.69 170 HIS A N 1
ATOM 1370 C CA . HIS A 1 170 ? 9.484 -5.880 -1.207 1.00 97.69 170 HIS A CA 1
ATOM 1371 C C . HIS A 1 170 ? 10.114 -4.473 -1.132 1.00 97.69 170 HIS A C 1
ATOM 1373 O O . HIS A 1 170 ? 9.863 -3.725 -0.186 1.00 97.69 170 HIS A O 1
ATOM 1379 N N . GLY A 1 171 ? 10.919 -4.087 -2.128 1.00 97.19 171 GLY A N 1
ATOM 1380 C CA . GLY A 1 171 ? 11.564 -2.774 -2.194 1.00 97.19 171 GLY A CA 1
ATOM 1381 C C . GLY A 1 171 ? 10.678 -1.642 -2.709 1.00 97.19 171 GLY A C 1
ATOM 1382 O O . GLY A 1 171 ? 11.147 -0.510 -2.774 1.00 97.19 171 GLY A O 1
ATOM 1383 N N . ASN A 1 172 ? 9.402 -1.904 -3.020 1.00 97.69 172 ASN A N 1
ATOM 1384 C CA . ASN A 1 172 ? 8.436 -0.849 -3.320 1.00 97.69 172 ASN A CA 1
ATOM 1385 C C . ASN A 1 172 ? 8.444 0.229 -2.213 1.00 97.69 172 ASN A C 1
ATOM 1387 O O . ASN A 1 172 ? 8.424 -0.085 -1.015 1.00 97.69 172 ASN A O 1
ATOM 1391 N N . ASP A 1 173 ? 8.478 1.502 -2.610 1.00 97.19 173 ASP A N 1
ATOM 1392 C CA . ASP A 1 173 ? 8.490 2.658 -1.713 1.00 97.19 173 ASP A CA 1
ATOM 1393 C C . ASP A 1 173 ? 7.310 3.618 -1.954 1.00 97.19 173 ASP A C 1
ATOM 1395 O O . ASP A 1 173 ? 7.332 4.786 -1.572 1.00 97.19 173 ASP A O 1
ATOM 1399 N N . SER A 1 174 ? 6.265 3.157 -2.631 1.00 97.75 174 SER A N 1
ATOM 1400 C CA . SER A 1 174 ? 5.127 3.990 -3.023 1.00 97.75 174 SER A CA 1
ATOM 1401 C C . SER A 1 174 ? 3.814 3.425 -2.501 1.00 97.75 174 SER A C 1
ATOM 1403 O O . SER A 1 174 ? 3.084 4.092 -1.776 1.00 97.75 174 SER A O 1
ATOM 1405 N N . ALA A 1 175 ? 3.521 2.160 -2.796 1.00 97.81 175 ALA A N 1
ATOM 1406 C CA . ALA A 1 175 ? 2.249 1.545 -2.444 1.00 97.81 175 ALA A CA 1
ATOM 1407 C C . ALA A 1 175 ? 2.026 1.462 -0.926 1.00 97.81 175 ALA A C 1
ATOM 1409 O O . ALA A 1 175 ? 0.886 1.552 -0.476 1.00 97.81 175 ALA A O 1
ATOM 1410 N N . TRP A 1 176 ? 3.078 1.297 -0.121 1.00 97.69 176 TRP A N 1
ATOM 1411 C CA . TRP A 1 176 ? 2.922 1.278 1.335 1.00 97.69 176 TRP A CA 1
ATOM 1412 C C . TRP A 1 176 ? 2.544 2.669 1.873 1.00 97.69 176 TRP A C 1
ATOM 1414 O O . TRP A 1 176 ? 1.637 2.752 2.694 1.00 97.69 176 TRP A O 1
ATOM 1424 N N . ARG A 1 177 ? 3.137 3.754 1.343 1.00 97.75 177 ARG A N 1
ATOM 1425 C CA . ARG A 1 177 ? 2.825 5.151 1.715 1.00 97.75 177 ARG A CA 1
ATOM 1426 C C . ARG A 1 177 ? 1.364 5.483 1.433 1.00 97.75 177 ARG A C 1
ATOM 1428 O O . ARG A 1 177 ? 0.667 6.007 2.288 1.00 97.75 177 ARG A O 1
ATOM 1435 N N . MET A 1 178 ? 0.871 5.046 0.276 1.00 97.19 178 MET A N 1
ATOM 1436 C CA . MET A 1 178 ? -0.545 5.136 -0.090 1.00 97.19 178 MET A CA 1
ATOM 1437 C C . MET A 1 178 ? -1.449 4.398 0.910 1.00 97.19 178 MET A C 1
ATOM 1439 O O . MET A 1 178 ? -2.510 4.902 1.260 1.00 97.19 178 MET A O 1
ATOM 1443 N N . CYS A 1 179 ? -1.063 3.206 1.380 1.00 97.81 179 CYS A N 1
ATOM 1444 C CA . CYS A 1 179 ? -1.857 2.488 2.386 1.00 97.81 179 CYS A CA 1
ATOM 1445 C C . CYS A 1 179 ? -1.902 3.247 3.719 1.00 97.81 179 CYS A C 1
ATOM 1447 O O . CYS A 1 179 ? -2.962 3.315 4.333 1.00 97.81 179 CYS A O 1
ATOM 1449 N N . VAL A 1 180 ? -0.774 3.823 4.146 1.00 97.00 180 VAL A N 1
ATOM 1450 C CA . VAL A 1 180 ? -0.686 4.644 5.364 1.00 97.00 180 VAL A CA 1
ATOM 1451 C C . VAL A 1 180 ? -1.576 5.877 5.259 1.00 97.00 180 VAL A C 1
ATOM 1453 O O . VAL A 1 180 ? -2.382 6.131 6.149 1.00 97.00 180 VAL A O 1
ATOM 1456 N N . ASP A 1 181 ? -1.492 6.600 4.149 1.00 97.69 181 ASP A N 1
ATOM 1457 C CA . ASP A 1 181 ? -2.297 7.795 3.912 1.00 97.69 181 ASP A CA 1
ATOM 1458 C C . ASP A 1 181 ? -3.796 7.480 3.924 1.00 97.69 181 ASP A C 1
ATOM 1460 O O . ASP A 1 181 ? -4.570 8.152 4.599 1.00 97.69 181 ASP A O 1
ATOM 1464 N N . LEU A 1 182 ? -4.220 6.404 3.254 1.00 98.06 182 LEU A N 1
ATOM 1465 C CA . LEU A 1 182 ? -5.620 5.971 3.274 1.00 98.06 182 LEU A CA 1
ATOM 1466 C C . LEU A 1 182 ? -6.075 5.533 4.673 1.00 98.06 182 LEU A C 1
ATOM 1468 O O . LEU A 1 182 ? -7.215 5.814 5.049 1.00 98.06 182 LEU A O 1
ATOM 1472 N N . MET A 1 183 ? -5.200 4.883 5.449 1.00 97.12 183 MET A N 1
ATOM 1473 C CA . MET A 1 183 ? -5.451 4.576 6.860 1.00 97.12 183 MET A CA 1
ATOM 1474 C C . MET A 1 183 ? -5.637 5.862 7.674 1.00 97.12 183 MET A C 1
ATOM 1476 O O . MET A 1 183 ? -6.589 5.943 8.447 1.00 97.12 183 MET A O 1
ATOM 1480 N N . LYS A 1 184 ? -4.809 6.892 7.474 1.00 96.56 184 LYS A N 1
ATOM 1481 C CA . LYS A 1 184 ? -4.979 8.191 8.139 1.00 96.56 184 LYS A CA 1
ATOM 1482 C C . LYS A 1 184 ? -6.317 8.833 7.760 1.00 96.56 184 LYS A C 1
ATOM 1484 O O . LYS A 1 184 ? -7.100 9.191 8.636 1.00 96.56 184 LYS A O 1
ATOM 1489 N N . ILE A 1 185 ? -6.643 8.884 6.470 1.00 97.69 185 ILE A N 1
ATOM 1490 C CA . ILE A 1 185 ? -7.886 9.495 5.977 1.00 97.69 185 ILE A CA 1
ATOM 1491 C C . ILE A 1 185 ? -9.126 8.814 6.566 1.00 97.69 185 ILE A C 1
ATOM 1493 O O . ILE A 1 185 ? -10.029 9.492 7.061 1.00 97.69 185 ILE A O 1
ATOM 1497 N N . ILE A 1 186 ? -9.186 7.478 6.541 1.00 97.19 186 ILE A N 1
ATOM 1498 C CA . ILE A 1 186 ? -10.374 6.771 7.029 1.00 97.19 186 ILE A CA 1
ATOM 1499 C C . ILE A 1 186 ? -10.563 6.935 8.543 1.00 97.19 186 ILE A C 1
ATOM 1501 O O . ILE A 1 186 ? -11.703 6.915 8.994 1.00 97.19 186 ILE A O 1
ATOM 1505 N N . HIS A 1 187 ? -9.504 7.146 9.327 1.00 95.50 187 HIS A N 1
ATOM 1506 C CA . HIS A 1 187 ? -9.625 7.344 10.775 1.00 95.50 187 HIS A CA 1
ATOM 1507 C C . HIS A 1 187 ? -9.883 8.807 11.158 1.00 95.50 187 HIS A C 1
ATOM 1509 O O . HIS A 1 187 ? -10.692 9.052 12.049 1.00 95.50 187 HIS A O 1
ATOM 1515 N N . PHE A 1 188 ? -9.244 9.763 10.480 1.00 96.31 188 PHE A N 1
ATOM 1516 C CA . PHE A 1 188 ? -9.092 11.135 10.981 1.00 96.31 188 PHE A CA 1
ATOM 1517 C C . PHE A 1 188 ? -9.727 12.223 10.106 1.00 96.31 188 PHE A C 1
ATOM 1519 O O . PHE A 1 188 ? -9.915 13.341 10.577 1.00 96.31 188 PHE A O 1
ATOM 1526 N N . ALA A 1 189 ? -10.087 11.936 8.850 1.00 97.56 189 ALA A N 1
ATOM 1527 C CA . ALA A 1 189 ? -10.778 12.917 8.011 1.00 97.56 189 ALA A CA 1
ATOM 1528 C C . ALA A 1 189 ? -12.284 12.914 8.292 1.00 97.56 189 ALA A C 1
ATOM 1530 O O . ALA A 1 189 ? -12.882 11.841 8.326 1.00 97.56 189 ALA A O 1
ATOM 1531 N N . ASP A 1 190 ? -12.912 14.079 8.442 1.00 97.38 190 ASP A N 1
ATOM 1532 C CA . ASP A 1 190 ? -14.363 14.219 8.606 1.00 97.38 190 ASP A CA 1
ATOM 1533 C C . ASP A 1 190 ? -15.141 14.045 7.283 1.00 97.38 190 ASP A C 1
ATOM 1535 O O . ASP A 1 190 ? -14.575 13.778 6.220 1.00 97.38 190 ASP A O 1
ATOM 1539 N N . ALA A 1 191 ? -16.467 14.210 7.333 1.00 96.25 191 ALA A N 1
ATOM 1540 C CA . ALA A 1 191 ? -17.361 14.101 6.174 1.00 96.25 191 ALA A CA 1
ATOM 1541 C C . ALA A 1 191 ? -17.043 15.078 5.020 1.00 96.25 191 ALA A C 1
ATOM 1543 O O . ALA A 1 191 ? -17.437 14.829 3.878 1.00 96.25 191 ALA A O 1
ATOM 1544 N N . ASN A 1 192 ? -16.351 16.183 5.306 1.00 95.94 192 ASN A N 1
ATOM 1545 C CA . ASN A 1 192 ? -15.948 17.186 4.324 1.00 95.94 192 ASN A CA 1
ATOM 1546 C C . ASN A 1 192 ? -14.507 16.987 3.837 1.00 95.94 192 ASN A C 1
ATOM 1548 O O . ASN A 1 192 ? -14.068 17.729 2.962 1.00 95.94 192 ASN A O 1
ATOM 1552 N N . GLY A 1 193 ? -13.796 15.986 4.363 1.00 96.81 193 GLY A N 1
ATOM 1553 C CA . GLY A 1 193 ? -12.413 15.701 4.008 1.00 96.81 193 GLY A CA 1
ATOM 1554 C C . GLY A 1 193 ? -11.384 16.516 4.789 1.00 96.81 193 GLY A C 1
ATOM 1555 O O . GLY A 1 193 ? -10.239 16.610 4.356 1.00 96.81 193 GLY A O 1
ATOM 1556 N N . LYS A 1 194 ? -11.760 17.109 5.929 1.00 97.62 194 LYS A N 1
ATOM 1557 C CA . LYS A 1 194 ? -10.825 17.826 6.803 1.00 97.62 194 LYS A CA 1
ATOM 1558 C C . LYS A 1 194 ? -10.259 16.884 7.865 1.00 97.62 194 LYS A C 1
ATOM 1560 O O . LYS A 1 194 ? -11.023 16.162 8.496 1.00 97.62 194 LYS A O 1
ATOM 1565 N N . LEU A 1 195 ? -8.941 16.907 8.066 1.00 96.06 195 LEU A N 1
ATOM 1566 C CA . LEU A 1 195 ? -8.269 16.137 9.117 1.00 96.06 195 LEU A CA 1
ATOM 1567 C C . LEU A 1 195 ? -8.509 16.717 10.514 1.00 96.06 195 LEU A C 1
ATOM 1569 O O . LEU A 1 195 ? -8.596 17.936 10.688 1.00 96.06 195 LEU A O 1
ATOM 1573 N N . HIS A 1 196 ? -8.561 15.819 11.493 1.00 94.75 196 HIS A N 1
ATOM 1574 C CA . HIS A 1 196 ? -8.663 16.104 12.921 1.00 94.75 196 HIS A CA 1
ATOM 1575 C C . HIS A 1 196 ? -7.761 15.153 13.712 1.00 94.75 196 HIS A C 1
ATOM 1577 O O . HIS A 1 196 ? -7.503 14.037 13.274 1.00 94.75 196 HIS A O 1
ATOM 1583 N N . ASP A 1 197 ? -7.379 15.539 14.927 1.00 91.19 197 ASP A N 1
ATOM 1584 C CA . ASP A 1 197 ? -6.540 14.709 15.812 1.00 91.19 197 ASP A CA 1
ATOM 1585 C C . ASP A 1 197 ? -7.323 13.589 16.531 1.00 91.19 197 ASP A C 1
ATOM 1587 O O . ASP A 1 197 ? -6.785 12.847 17.353 1.00 91.19 197 ASP A O 1
ATOM 1591 N N . THR A 1 198 ? -8.626 13.474 16.262 1.00 92.12 198 THR A N 1
ATOM 1592 C CA . THR A 1 198 ? -9.526 12.497 16.882 1.00 92.12 198 THR A CA 1
ATOM 1593 C C . THR A 1 198 ? -10.146 11.575 15.841 1.00 92.12 198 THR A C 1
ATOM 1595 O O . THR A 1 198 ? -10.339 11.945 14.682 1.00 92.12 198 THR A O 1
ATOM 1598 N N . LEU A 1 199 ? -10.496 10.358 16.264 1.00 93.19 199 LEU A N 1
ATOM 1599 C CA . LEU A 1 199 ? -11.188 9.397 15.409 1.00 93.19 199 LEU A CA 1
ATOM 1600 C C . LEU A 1 199 ? -12.561 9.940 14.989 1.00 93.19 199 LEU A C 1
ATOM 1602 O O . LEU A 1 199 ? -13.365 10.325 15.835 1.00 93.19 199 LEU A O 1
ATOM 1606 N N . GLN A 1 200 ? -12.837 9.931 13.686 1.00 96.06 200 GLN A N 1
ATOM 1607 C CA . GLN A 1 200 ? -14.049 10.519 13.103 1.00 96.06 200 GLN A CA 1
ATOM 1608 C C . GLN A 1 200 ? -15.193 9.519 12.908 1.00 96.06 200 GLN A C 1
ATOM 1610 O O . GLN A 1 200 ? -16.323 9.921 12.641 1.00 96.06 200 GLN A O 1
ATOM 1615 N N . ARG A 1 201 ? -14.917 8.214 13.007 1.00 94.69 201 ARG A N 1
ATOM 1616 C CA . ARG A 1 201 ? -15.915 7.148 12.843 1.00 94.69 201 ARG A CA 1
ATOM 1617 C C . ARG A 1 201 ? -15.487 5.868 13.542 1.00 94.69 201 ARG A C 1
ATOM 1619 O O . ARG A 1 201 ? -14.296 5.632 13.750 1.00 94.69 201 ARG A O 1
ATOM 1626 N N . ARG A 1 202 ? -16.463 5.028 13.883 1.00 96.06 202 ARG A N 1
ATOM 1627 C CA . ARG A 1 202 ? -16.203 3.697 14.444 1.00 96.06 202 ARG A CA 1
ATOM 1628 C C . ARG A 1 202 ? -15.809 2.730 13.335 1.00 96.06 202 ARG A C 1
ATOM 1630 O O . ARG A 1 202 ? -16.321 2.816 12.220 1.00 96.06 202 ARG A O 1
ATOM 1637 N N . MET A 1 203 ? -14.937 1.786 13.665 1.00 96.62 203 MET A N 1
ATOM 1638 C CA . MET A 1 203 ? -14.432 0.787 12.728 1.00 96.62 203 MET A CA 1
ATOM 1639 C C . MET A 1 203 ? -14.817 -0.612 13.187 1.00 96.62 203 MET A C 1
ATOM 1641 O O . MET A 1 203 ? -14.843 -0.903 14.379 1.00 96.62 203 MET A O 1
ATOM 1645 N N . PHE A 1 204 ? -15.075 -1.491 12.228 1.00 98.12 204 PHE A N 1
ATOM 1646 C CA . PHE A 1 204 ? -15.123 -2.925 12.467 1.00 98.12 204 PHE A CA 1
ATOM 1647 C C . PHE A 1 204 ? -14.564 -3.657 11.252 1.00 98.12 204 PHE A C 1
ATOM 1649 O O . PHE A 1 204 ? -14.883 -3.317 10.115 1.00 98.12 204 PHE A O 1
ATOM 1656 N N . SER A 1 205 ? -13.720 -4.656 11.472 1.00 98.56 205 SER A N 1
ATOM 1657 C CA . SER A 1 205 ? -13.190 -5.511 10.415 1.00 98.56 205 SER A CA 1
ATOM 1658 C C . SER A 1 205 ? -13.622 -6.949 10.630 1.00 98.56 205 SER A C 1
ATOM 1660 O O . SER A 1 205 ? -13.621 -7.428 11.762 1.00 98.56 205 SER A O 1
ATOM 1662 N N . VAL A 1 206 ? -13.940 -7.636 9.534 1.00 98.56 206 VAL A N 1
ATOM 1663 C CA . VAL A 1 206 ? -14.103 -9.089 9.478 1.00 98.56 206 VAL A CA 1
ATOM 1664 C C . VAL A 1 206 ? -13.286 -9.615 8.304 1.00 98.56 206 VAL A C 1
ATOM 1666 O O . VAL A 1 206 ? -13.716 -9.554 7.153 1.00 98.56 206 VAL A O 1
ATOM 1669 N N . VAL A 1 207 ? -12.091 -10.127 8.582 1.00 98.75 207 VAL A N 1
ATOM 1670 C CA . VAL A 1 207 ? -11.245 -10.762 7.570 1.00 98.75 207 VAL A CA 1
ATOM 1671 C C . VAL A 1 207 ? -11.831 -12.124 7.218 1.00 98.75 207 VAL A C 1
ATOM 1673 O O . VAL A 1 207 ? -11.899 -13.019 8.062 1.00 98.75 207 VAL A O 1
ATOM 1676 N N . ASP A 1 208 ? -12.194 -12.299 5.949 1.00 98.25 208 ASP A N 1
ATOM 1677 C CA . ASP A 1 208 ? -12.569 -13.590 5.381 1.00 98.25 208 ASP A CA 1
ATOM 1678 C C . ASP A 1 208 ? -11.309 -14.388 5.014 1.00 98.25 208 ASP A C 1
ATOM 1680 O O . ASP A 1 208 ? -10.653 -14.143 3.992 1.00 98.25 208 ASP A O 1
ATOM 1684 N N . GLY A 1 209 ? -10.995 -15.366 5.864 1.00 97.38 209 GLY A N 1
ATOM 1685 C CA . GLY A 1 209 ? -9.986 -16.397 5.654 1.00 97.38 209 GLY A CA 1
ATOM 1686 C C . GLY A 1 209 ? -10.592 -17.790 5.492 1.00 97.38 209 GLY A C 1
ATOM 1687 O O . GLY A 1 209 ? -9.948 -18.763 5.854 1.00 97.38 209 GLY A O 1
ATOM 1688 N N . ILE A 1 210 ? -11.818 -17.945 4.977 1.00 97.75 210 ILE A N 1
ATOM 1689 C CA . ILE A 1 210 ? -12.371 -19.292 4.730 1.00 97.75 210 ILE A CA 1
ATOM 1690 C C . ILE A 1 210 ? -11.514 -19.998 3.666 1.00 97.75 210 ILE A C 1
ATOM 1692 O O . ILE A 1 210 ? -10.972 -21.081 3.889 1.00 97.75 210 ILE A O 1
ATOM 1696 N N . ILE A 1 211 ? -11.317 -19.315 2.537 1.00 97.69 211 ILE A N 1
ATOM 1697 C CA . ILE A 1 211 ? -10.347 -19.666 1.493 1.00 97.69 211 ILE A CA 1
ATOM 1698 C C . ILE A 1 211 ? -9.481 -18.436 1.261 1.00 97.69 211 ILE A C 1
ATOM 1700 O O . ILE A 1 211 ? -9.946 -17.484 0.644 1.00 97.69 211 ILE A O 1
ATOM 1704 N N . GLY A 1 212 ? -8.255 -18.427 1.769 1.00 97.31 212 GLY A N 1
ATOM 1705 C CA . GLY A 1 212 ? -7.284 -17.375 1.501 1.00 97.31 212 GLY A CA 1
ATOM 1706 C C . GLY A 1 212 ? -6.706 -17.435 0.083 1.00 97.31 212 GLY A C 1
ATOM 1707 O O . GLY A 1 212 ? -7.030 -18.320 -0.709 1.00 97.31 212 GLY A O 1
ATOM 1708 N N . GLY A 1 213 ? -5.835 -16.479 -0.239 1.00 97.56 213 GLY A N 1
ATOM 1709 C CA . GLY A 1 213 ? -5.109 -16.443 -1.512 1.00 97.56 213 GLY A CA 1
ATOM 1710 C C . GLY A 1 213 ? -3.613 -16.210 -1.325 1.00 97.56 213 GLY A C 1
ATOM 1711 O O . GLY A 1 213 ? -3.224 -15.212 -0.720 1.00 97.56 213 GLY A O 1
ATOM 1712 N N . GLU A 1 214 ? -2.771 -17.084 -1.866 1.00 97.38 214 GLU A N 1
ATOM 1713 C CA . GLU A 1 214 ? -1.310 -17.006 -1.732 1.00 97.38 214 GLU A CA 1
ATOM 1714 C C . GLU A 1 214 ? -0.580 -16.851 -3.078 1.00 97.38 214 GLU A C 1
ATOM 1716 O O . GLU A 1 214 ? -1.213 -16.773 -4.133 1.00 97.38 214 GLU A O 1
ATOM 1721 N N . ASN A 1 215 ? 0.754 -16.769 -3.047 1.00 95.00 215 ASN A N 1
ATOM 1722 C CA . ASN A 1 215 ? 1.623 -16.711 -4.224 1.00 95.00 215 ASN A CA 1
ATOM 1723 C C . ASN A 1 215 ? 1.383 -15.461 -5.105 1.00 95.00 215 ASN A C 1
ATOM 1725 O O . ASN A 1 215 ? 1.612 -14.336 -4.648 1.00 95.00 215 ASN A O 1
ATOM 1729 N N . VAL A 1 216 ? 0.915 -15.606 -6.353 1.00 90.50 216 VAL A N 1
ATOM 1730 C CA . VAL A 1 216 ? 0.796 -14.509 -7.341 1.00 90.50 216 VAL A CA 1
ATOM 1731 C C . VAL A 1 216 ? -0.463 -13.640 -7.115 1.00 90.50 216 VAL A C 1
ATOM 1733 O O . VAL A 1 216 ? -1.201 -13.243 -8.022 1.00 90.50 216 VAL A O 1
ATOM 1736 N N . GLY A 1 217 ? -0.716 -13.300 -5.851 1.00 87.19 217 GLY A N 1
ATOM 1737 C CA . GLY A 1 217 ? -1.777 -12.392 -5.430 1.00 87.19 217 GLY A CA 1
ATOM 1738 C C . GLY A 1 217 ? -1.474 -10.914 -5.738 1.00 87.19 217 GLY A C 1
ATOM 1739 O O . GLY A 1 217 ? -0.317 -10.495 -5.813 1.00 87.19 217 GLY A O 1
ATOM 1740 N N . PRO A 1 218 ? -2.499 -10.058 -5.901 1.00 84.00 218 PRO A N 1
ATOM 1741 C CA . PRO A 1 218 ? -3.910 -10.340 -5.635 1.00 84.00 218 PRO A CA 1
ATOM 1742 C C . PRO A 1 218 ? -4.730 -10.735 -6.877 1.00 84.00 218 PRO A C 1
ATOM 1744 O O . PRO A 1 218 ? -5.929 -10.948 -6.726 1.00 84.00 218 PRO A O 1
ATOM 1747 N N . LEU A 1 219 ? -4.140 -10.743 -8.082 1.00 84.44 219 LEU A N 1
ATOM 1748 C CA . LEU A 1 219 ? -4.879 -10.914 -9.345 1.00 84.44 219 LEU A CA 1
ATOM 1749 C C . LEU A 1 219 ? -5.102 -12.384 -9.712 1.00 84.44 219 LEU A C 1
ATOM 1751 O O . LEU A 1 219 ? -6.186 -12.730 -10.165 1.00 84.44 219 LEU A O 1
ATOM 1755 N N . VAL A 1 220 ? -4.090 -13.225 -9.501 1.00 90.12 220 VAL A N 1
ATOM 1756 C CA . VAL A 1 220 ? -4.122 -14.666 -9.787 1.00 90.12 220 VAL A CA 1
ATOM 1757 C C . VAL A 1 220 ? -3.534 -15.443 -8.601 1.00 90.12 220 VAL A C 1
ATOM 1759 O O . VAL A 1 220 ? -2.509 -16.104 -8.745 1.00 90.12 220 VAL A O 1
ATOM 1762 N N . PRO A 1 221 ? -4.109 -15.299 -7.389 1.00 93.75 221 PRO A N 1
ATOM 1763 C CA . PRO A 1 221 ? -3.620 -16.023 -6.226 1.00 93.75 221 PRO A CA 1
ATOM 1764 C C . PRO A 1 221 ? -3.962 -17.515 -6.317 1.00 93.75 221 PRO A C 1
ATOM 1766 O O . PRO A 1 221 ? -5.023 -17.882 -6.827 1.00 93.75 221 PRO A O 1
ATOM 1769 N N . ASP A 1 222 ? -3.114 -18.350 -5.723 1.00 97.19 222 ASP A N 1
ATOM 1770 C CA . ASP A 1 222 ? -3.442 -19.755 -5.485 1.00 97.19 222 ASP A CA 1
ATOM 1771 C C . ASP A 1 222 ? -4.427 -19.842 -4.303 1.00 97.19 222 ASP A C 1
ATOM 1773 O O . ASP A 1 222 ? -4.199 -19.183 -3.279 1.00 97.19 222 ASP A O 1
ATOM 1777 N N . PRO A 1 223 ? -5.524 -20.617 -4.398 1.00 97.25 223 PRO A N 1
ATOM 1778 C CA . PRO A 1 223 ? -6.457 -20.769 -3.288 1.00 97.25 223 PRO A CA 1
ATOM 1779 C C . PRO A 1 223 ? -5.789 -21.518 -2.129 1.00 97.25 223 PRO A C 1
ATOM 1781 O O . PRO A 1 223 ? -5.234 -22.600 -2.311 1.00 97.25 223 PRO A O 1
ATOM 1784 N N . LYS A 1 224 ? -5.891 -20.965 -0.920 1.00 97.44 224 LYS A N 1
ATOM 1785 C CA . LYS A 1 224 ? -5.360 -21.560 0.312 1.00 97.44 224 LYS A CA 1
ATOM 1786 C C . LYS A 1 224 ? -6.511 -21.835 1.284 1.00 97.44 224 LYS A C 1
ATOM 1788 O O . LYS A 1 224 ? -7.073 -20.883 1.821 1.00 97.44 224 LYS A O 1
ATOM 1793 N N . PRO A 1 225 ? -6.907 -23.094 1.525 1.00 97.69 225 PRO A N 1
ATOM 1794 C CA . PRO A 1 225 ? -7.876 -23.410 2.570 1.00 97.69 225 PRO A CA 1
ATOM 1795 C C . PRO A 1 225 ? -7.299 -23.035 3.938 1.00 97.69 225 PRO A C 1
ATOM 1797 O O . PRO A 1 225 ? -6.215 -23.493 4.291 1.00 97.69 225 PRO A O 1
ATOM 1800 N N . VAL A 1 226 ? -8.004 -22.185 4.685 1.00 97.38 226 VAL A N 1
ATOM 1801 C CA . VAL A 1 226 ? -7.567 -21.719 6.014 1.00 97.38 226 VAL A CA 1
ATOM 1802 C C . VAL A 1 226 ? -8.674 -21.949 7.041 1.00 97.38 226 VAL A C 1
ATOM 1804 O O . VAL A 1 226 ? -8.414 -22.509 8.100 1.00 97.38 226 VAL A O 1
ATOM 1807 N N . GLY A 1 227 ? -9.919 -21.592 6.708 1.00 97.12 227 GLY A N 1
ATOM 1808 C CA . GLY A 1 227 ? -11.095 -21.937 7.511 1.00 97.12 227 GLY A CA 1
ATOM 1809 C C . GLY A 1 227 ? -11.340 -21.045 8.729 1.00 97.12 227 GLY A C 1
ATOM 1810 O O . GLY A 1 227 ? -11.967 -21.507 9.679 1.00 97.12 227 GLY A O 1
ATOM 1811 N N . ILE A 1 228 ? -10.877 -19.788 8.722 1.00 97.12 228 ILE A N 1
ATOM 1812 C CA . ILE A 1 228 ? -11.082 -18.862 9.850 1.00 97.12 228 ILE A CA 1
ATOM 1813 C C . ILE A 1 228 ? -11.701 -17.529 9.428 1.00 97.12 228 ILE A C 1
ATOM 1815 O O . ILE A 1 228 ? -11.579 -17.089 8.284 1.00 97.12 228 ILE A O 1
ATOM 1819 N N . LEU A 1 229 ? -12.319 -16.861 10.400 1.00 98.00 229 LEU A N 1
ATOM 1820 C CA . LEU A 1 229 ? -12.681 -15.450 10.344 1.00 98.00 229 LEU A CA 1
ATOM 1821 C C . LEU A 1 229 ? -11.940 -14.723 11.466 1.00 98.00 229 LEU A C 1
ATOM 1823 O O . LEU A 1 229 ? -11.834 -15.254 12.571 1.00 98.00 229 LEU A O 1
ATOM 1827 N N . ILE A 1 230 ? -11.444 -13.519 11.191 1.00 98.31 230 ILE A N 1
ATOM 1828 C CA . ILE A 1 230 ? -10.798 -12.667 12.202 1.00 98.31 230 ILE A CA 1
ATOM 1829 C C . ILE A 1 230 ? -11.604 -11.381 12.301 1.00 98.31 230 ILE A C 1
ATOM 1831 O O . ILE A 1 230 ? -11.785 -10.698 11.296 1.00 98.31 230 ILE A O 1
ATOM 1835 N N . GLY A 1 231 ? -12.102 -11.071 13.497 1.00 98.31 231 GLY A N 1
ATOM 1836 C CA . GLY A 1 231 ? -12.929 -9.897 13.759 1.00 98.31 231 GLY A CA 1
ATOM 1837 C C . GLY A 1 231 ? -12.283 -8.946 14.759 1.00 98.31 231 GLY A C 1
ATOM 1838 O O . GLY A 1 231 ? -11.598 -9.399 15.673 1.00 98.31 231 GLY A O 1
ATOM 1839 N N . GLY A 1 232 ? -12.519 -7.642 14.617 1.00 97.94 232 GLY A N 1
ATOM 1840 C CA . GLY A 1 232 ? -12.071 -6.657 15.603 1.00 97.94 232 GLY A CA 1
ATOM 1841 C C . GLY A 1 232 ? -12.462 -5.221 15.267 1.00 97.94 232 GLY A C 1
ATOM 1842 O O . GLY A 1 232 ? -12.737 -4.889 14.116 1.00 97.94 232 GLY A O 1
ATOM 1843 N N . GLU A 1 233 ? -12.471 -4.356 16.281 1.00 95.69 233 GLU A N 1
ATOM 1844 C CA . GLU A 1 233 ? -12.834 -2.933 16.150 1.00 95.69 233 GLU A CA 1
ATOM 1845 C C . GLU A 1 233 ? -11.667 -2.041 15.691 1.00 95.69 233 GLU A C 1
ATOM 1847 O O . GLU A 1 233 ? -11.838 -0.847 15.462 1.00 95.69 233 GLU A O 1
ATOM 1852 N N . ASN A 1 234 ? -10.472 -2.611 15.522 1.00 95.62 234 ASN A N 1
ATOM 1853 C CA . ASN A 1 234 ? -9.289 -1.889 15.075 1.00 95.62 234 ASN A CA 1
ATOM 1854 C C . ASN A 1 234 ? -8.702 -2.528 13.811 1.00 95.62 234 ASN A C 1
ATOM 1856 O O . ASN A 1 234 ? -8.249 -3.673 13.835 1.00 95.62 234 ASN A O 1
ATOM 1860 N N . LEU A 1 235 ? -8.695 -1.774 12.705 1.00 96.62 235 LEU A N 1
ATOM 1861 C CA . LEU A 1 235 ? -8.238 -2.274 11.404 1.00 96.62 235 LEU A CA 1
ATOM 1862 C C . LEU A 1 235 ? -6.759 -2.692 11.426 1.00 96.62 235 LEU A C 1
ATOM 1864 O O . LEU A 1 235 ? -6.407 -3.698 10.815 1.00 96.62 235 LEU A O 1
ATOM 1868 N N . LEU A 1 236 ? -5.909 -1.945 12.141 1.00 95.94 236 LEU A N 1
ATOM 1869 C CA . LEU A 1 236 ? -4.483 -2.242 12.255 1.00 95.94 236 LEU A CA 1
ATOM 1870 C C . LEU A 1 236 ? -4.245 -3.507 13.086 1.00 95.94 236 LEU A C 1
ATOM 1872 O O . LEU A 1 236 ? -3.506 -4.374 12.631 1.00 95.94 236 LEU A O 1
ATOM 1876 N N . ALA A 1 237 ? -4.891 -3.660 14.251 1.00 96.81 237 ALA A N 1
ATOM 1877 C CA . ALA A 1 237 ? -4.772 -4.896 15.041 1.00 96.81 237 ALA A CA 1
ATOM 1878 C C . ALA A 1 237 ? -5.169 -6.124 14.227 1.00 96.81 237 ALA A C 1
ATOM 1880 O O . ALA A 1 237 ? -4.450 -7.122 14.211 1.00 96.81 237 ALA A O 1
ATOM 1881 N N . VAL A 1 238 ? -6.309 -6.041 13.538 1.00 98.12 238 VAL A N 1
ATOM 1882 C CA . VAL A 1 238 ? -6.817 -7.148 12.729 1.00 98.12 238 VAL A CA 1
ATOM 1883 C C . VAL A 1 238 ? -5.841 -7.482 11.599 1.00 98.12 238 VAL A C 1
ATOM 1885 O O . VAL A 1 238 ? -5.576 -8.661 11.364 1.00 98.12 238 VAL A O 1
ATOM 1888 N N . ASP A 1 239 ? -5.247 -6.478 10.948 1.00 98.19 239 ASP A N 1
ATOM 1889 C CA . ASP A 1 239 ? -4.229 -6.691 9.915 1.00 98.19 239 ASP A CA 1
ATOM 1890 C C . ASP A 1 239 ? -2.945 -7.327 10.468 1.00 98.19 239 ASP A C 1
ATOM 1892 O O . ASP A 1 239 ? -2.411 -8.252 9.849 1.00 98.19 239 ASP A O 1
ATOM 1896 N N . LEU A 1 240 ? -2.466 -6.881 11.634 1.00 97.75 240 LEU A N 1
ATOM 1897 C CA . LEU A 1 240 ? -1.285 -7.432 12.308 1.00 97.75 240 LEU A CA 1
ATOM 1898 C C . LEU A 1 240 ? -1.497 -8.907 12.679 1.00 97.75 240 LEU A C 1
ATOM 1900 O O . LEU A 1 240 ? -0.668 -9.755 12.343 1.00 97.75 240 LEU A O 1
ATOM 1904 N N . VAL A 1 241 ? -2.633 -9.228 13.307 1.00 98.19 241 VAL A N 1
ATOM 1905 C CA . VAL A 1 241 ? -2.993 -10.600 13.700 1.00 98.19 241 VAL A CA 1
ATOM 1906 C C . VAL A 1 241 ? -3.174 -11.489 12.471 1.00 98.19 241 VAL A C 1
ATOM 1908 O O . VAL A 1 241 ? -2.607 -12.579 12.413 1.00 98.19 241 VAL A O 1
ATOM 1911 N N . ALA A 1 242 ? -3.909 -11.028 11.455 1.00 98.44 242 ALA A N 1
ATOM 1912 C CA . ALA A 1 242 ? -4.110 -11.790 10.227 1.00 98.44 242 ALA A CA 1
ATOM 1913 C C . ALA A 1 242 ? -2.785 -12.058 9.501 1.00 98.44 242 ALA A C 1
ATOM 1915 O O . ALA A 1 242 ? -2.531 -13.189 9.100 1.00 98.44 242 ALA A O 1
ATOM 1916 N N . THR A 1 243 ? -1.912 -11.055 9.392 1.00 98.31 243 THR A N 1
ATOM 1917 C CA . THR A 1 243 ? -0.572 -11.205 8.800 1.00 98.31 243 THR A CA 1
ATOM 1918 C C . THR A 1 243 ? 0.266 -12.222 9.562 1.00 98.31 243 THR A C 1
ATOM 1920 O O . THR A 1 243 ? 0.908 -13.080 8.951 1.00 98.31 243 THR A O 1
ATOM 1923 N N . ARG A 1 244 ? 0.220 -12.172 10.897 1.00 98.06 244 ARG A N 1
ATOM 1924 C CA . ARG A 1 244 ? 0.949 -13.119 11.732 1.00 98.06 244 ARG A CA 1
ATOM 19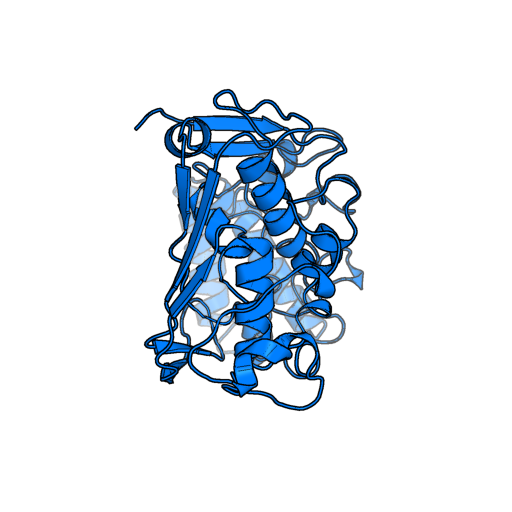25 C C . ARG A 1 244 ? 0.456 -14.546 11.540 1.00 98.06 244 ARG A C 1
ATOM 1927 O O . ARG A 1 244 ? 1.282 -15.440 11.364 1.00 98.06 244 ARG A O 1
ATOM 1934 N N . LEU A 1 245 ? -0.861 -14.753 11.529 1.00 98.00 245 LEU A N 1
ATOM 1935 C CA . LEU A 1 245 ? -1.478 -16.062 11.292 1.00 98.00 245 LEU A CA 1
ATOM 1936 C C . LEU A 1 245 ? -1.231 -16.575 9.867 1.00 98.00 245 LEU A C 1
ATOM 1938 O O . LEU A 1 245 ? -1.088 -17.777 9.669 1.00 98.00 245 LEU A O 1
ATOM 1942 N N . MET A 1 246 ? -1.099 -15.693 8.872 1.00 98.12 246 MET A N 1
ATOM 1943 C CA . MET A 1 246 ? -0.651 -16.089 7.530 1.00 98.12 246 MET A CA 1
ATOM 1944 C C . MET A 1 246 ? 0.781 -16.660 7.525 1.00 98.12 246 MET A C 1
ATOM 1946 O O . MET A 1 246 ? 1.152 -17.328 6.564 1.00 98.12 246 MET A O 1
ATOM 1950 N N . GLY A 1 247 ? 1.567 -16.438 8.584 1.00 97.56 247 GLY A N 1
ATOM 1951 C CA . GLY A 1 247 ? 2.929 -16.958 8.729 1.00 97.56 247 GLY A CA 1
ATOM 1952 C C . GLY A 1 247 ? 4.034 -15.941 8.465 1.00 97.56 247 GLY A C 1
ATOM 1953 O O . GLY A 1 247 ? 5.185 -16.332 8.276 1.00 97.56 247 GLY A O 1
ATOM 1954 N N . PHE A 1 248 ? 3.700 -14.649 8.449 1.00 97.88 248 PHE A N 1
ATOM 1955 C CA . PHE A 1 248 ? 4.651 -13.565 8.207 1.00 97.88 248 PHE A CA 1
ATOM 1956 C C . PHE A 1 248 ? 4.906 -12.742 9.465 1.00 97.88 248 PHE A C 1
ATOM 1958 O O . PHE A 1 248 ? 4.077 -12.701 10.372 1.00 97.88 248 PHE A O 1
ATOM 1965 N N . ASP A 1 249 ? 6.042 -12.054 9.487 1.00 97.31 249 ASP A N 1
ATOM 1966 C CA . ASP A 1 249 ? 6.367 -11.029 10.468 1.00 97.31 249 ASP A CA 1
ATOM 1967 C C . ASP A 1 249 ? 5.656 -9.714 10.095 1.00 97.31 249 ASP A C 1
ATOM 1969 O O . ASP A 1 249 ? 6.023 -9.076 9.097 1.00 97.31 249 ASP A O 1
ATOM 1973 N N . PRO A 1 250 ? 4.660 -9.258 10.879 1.00 96.50 250 PRO A N 1
ATOM 1974 C CA . PRO A 1 250 ? 3.966 -8.009 10.590 1.00 96.50 250 PRO A CA 1
ATOM 1975 C C . PRO A 1 250 ? 4.891 -6.785 10.628 1.00 96.50 250 PRO A C 1
ATOM 1977 O O . PRO A 1 250 ? 4.627 -5.806 9.933 1.00 96.50 250 PRO A O 1
ATOM 1980 N N . MET A 1 251 ? 5.998 -6.837 11.377 1.00 95.00 251 MET A N 1
ATOM 1981 C CA . MET A 1 251 ? 6.947 -5.725 11.489 1.00 95.00 251 MET A CA 1
ATOM 1982 C C . MET A 1 251 ? 7.853 -5.582 10.264 1.00 95.00 251 MET A C 1
ATOM 1984 O O . MET A 1 251 ? 8.423 -4.513 10.053 1.00 95.00 251 MET A O 1
ATOM 1988 N N . LYS A 1 252 ? 7.955 -6.614 9.415 1.00 96.75 252 LYS A N 1
ATOM 1989 C CA . LYS A 1 252 ? 8.648 -6.528 8.117 1.00 96.75 252 LYS A CA 1
ATOM 1990 C C . LYS A 1 252 ? 7.787 -5.864 7.034 1.00 96.75 252 LYS A C 1
ATOM 1992 O O . LYS A 1 252 ? 8.276 -5.558 5.946 1.00 96.75 252 LYS A O 1
ATOM 1997 N N . ILE A 1 253 ? 6.508 -5.606 7.316 1.00 97.31 253 ILE A N 1
ATOM 1998 C CA . ILE A 1 253 ? 5.590 -4.929 6.403 1.00 97.31 253 ILE A CA 1
ATOM 1999 C C . ILE A 1 253 ? 5.579 -3.423 6.701 1.00 97.31 253 ILE A C 1
ATOM 2001 O O . ILE A 1 253 ? 5.006 -2.967 7.690 1.00 97.31 253 ILE A O 1
ATOM 2005 N N . LYS A 1 254 ? 6.183 -2.643 5.793 1.00 96.25 254 LYS A N 1
ATOM 2006 C CA . LYS A 1 254 ? 6.464 -1.205 5.973 1.00 96.25 254 LYS A CA 1
ATOM 2007 C C . LYS A 1 254 ? 5.263 -0.376 6.424 1.00 96.25 254 LYS A C 1
ATOM 2009 O O . LYS A 1 254 ? 5.416 0.465 7.302 1.00 96.25 254 LYS A O 1
ATOM 2014 N N . GLN A 1 255 ? 4.075 -0.587 5.846 1.00 95.81 255 GLN A N 1
ATOM 2015 C CA . GLN A 1 255 ? 2.903 0.200 6.242 1.00 95.81 255 GLN A CA 1
ATOM 2016 C C . GLN A 1 255 ? 2.506 -0.039 7.705 1.00 95.81 255 GLN A C 1
ATOM 2018 O O . GLN A 1 255 ? 2.065 0.895 8.359 1.00 95.81 255 GLN A O 1
ATOM 2023 N N . PHE A 1 256 ? 2.692 -1.249 8.241 1.00 95.75 256 PHE A N 1
ATOM 2024 C CA . PHE A 1 256 ? 2.339 -1.550 9.629 1.00 95.75 256 PHE A CA 1
ATOM 2025 C C . PHE A 1 256 ? 3.368 -0.983 10.597 1.00 95.75 256 PHE A C 1
ATOM 2027 O O . PHE A 1 256 ? 2.994 -0.301 11.547 1.00 95.75 256 PHE A O 1
ATOM 2034 N N . SER A 1 257 ? 4.658 -1.194 10.320 1.00 94.12 257 SER A N 1
ATOM 2035 C CA . SER A 1 257 ? 5.729 -0.634 11.147 1.00 94.12 257 SER A CA 1
ATOM 2036 C C . SER A 1 257 ? 5.699 0.897 11.160 1.00 94.12 257 SER A C 1
ATOM 2038 O O . SER A 1 257 ? 5.922 1.497 12.205 1.00 94.12 257 SER A O 1
ATOM 2040 N N . TYR A 1 258 ? 5.385 1.531 10.023 1.00 94.12 258 TYR A N 1
ATOM 2041 C CA . TYR A 1 258 ? 5.264 2.986 9.929 1.00 94.12 258 TYR A CA 1
ATOM 2042 C C . TYR A 1 258 ? 4.084 3.509 10.758 1.00 94.12 258 TYR A C 1
ATOM 2044 O O . TYR A 1 258 ? 4.269 4.414 11.564 1.00 94.12 258 TYR A O 1
ATOM 2052 N N . ILE A 1 259 ? 2.894 2.912 10.615 1.00 92.81 259 ILE A N 1
ATOM 2053 C CA . ILE A 1 259 ? 1.701 3.317 11.377 1.00 92.81 259 ILE A CA 1
ATOM 2054 C C . ILE A 1 259 ? 1.922 3.146 12.886 1.00 92.81 259 ILE A C 1
ATOM 2056 O O . ILE A 1 259 ? 1.555 4.030 13.649 1.00 92.81 259 ILE A O 1
ATOM 2060 N N . LEU A 1 260 ? 2.553 2.050 13.322 1.00 91.44 260 LEU A N 1
ATOM 2061 C CA . LEU A 1 260 ? 2.872 1.829 14.741 1.00 91.44 260 LEU A CA 1
ATOM 2062 C C . LEU A 1 260 ? 3.900 2.827 15.295 1.00 91.44 260 LEU A C 1
ATOM 2064 O O . LEU A 1 260 ? 3.923 3.068 16.497 1.00 91.44 260 LEU A O 1
ATOM 2068 N N . SER A 1 261 ? 4.759 3.386 14.438 1.00 88.31 261 SER A N 1
ATOM 2069 C CA . SER A 1 261 ? 5.727 4.415 14.835 1.00 88.31 261 SER A CA 1
ATOM 2070 C C . SER A 1 261 ? 5.147 5.833 14.874 1.00 88.31 261 SER A C 1
ATOM 2072 O O . SER A 1 261 ? 5.811 6.739 15.376 1.00 88.31 261 SER A O 1
ATOM 2074 N N . ASP A 1 262 ? 3.941 6.035 14.334 1.00 82.75 262 ASP A N 1
ATOM 2075 C CA . ASP A 1 262 ? 3.270 7.335 14.318 1.00 82.75 262 ASP A CA 1
ATOM 2076 C C . ASP A 1 262 ? 2.854 7.739 15.747 1.00 82.75 262 ASP A C 1
ATOM 2078 O O . ASP A 1 262 ? 2.436 6.919 16.567 1.00 82.75 262 ASP A O 1
ATOM 2082 N N . VAL A 1 263 ? 2.983 9.030 16.054 1.00 63.22 263 VAL A N 1
ATOM 2083 C CA . VAL A 1 263 ? 2.618 9.613 17.354 1.00 63.22 263 VAL A CA 1
ATOM 2084 C C . VAL A 1 263 ? 1.098 9.629 17.529 1.00 63.22 263 VAL A C 1
ATOM 2086 O O . VAL A 1 263 ? 0.592 9.537 18.654 1.00 63.22 263 VAL A O 1
ATOM 2089 N N . ASN A 1 264 ? 0.364 9.705 16.417 1.00 67.12 264 ASN A N 1
ATOM 2090 C CA . ASN A 1 264 ? -1.084 9.605 16.411 1.00 67.12 264 ASN A CA 1
ATOM 2091 C C . ASN A 1 264 ? -1.489 8.163 16.707 1.00 67.12 264 ASN A C 1
ATOM 2093 O O . ASN A 1 264 ? -1.368 7.272 15.870 1.00 67.12 264 ASN A O 1
ATOM 2097 N N . SER A 1 265 ? -1.987 7.924 17.920 1.00 64.38 265 SER A N 1
ATOM 2098 C CA . SER A 1 265 ? -2.468 6.603 18.310 1.00 64.38 265 SER A CA 1
ATOM 2099 C C . SER A 1 265 ? -3.679 6.238 17.452 1.00 64.38 265 SER A C 1
ATOM 2101 O O . SER A 1 265 ? -4.778 6.751 17.666 1.00 64.38 265 SER A O 1
ATOM 2103 N N . TYR A 1 266 ? -3.519 5.275 16.542 1.00 84.81 266 TYR A N 1
ATOM 2104 C CA . TYR A 1 266 ? -4.622 4.572 15.870 1.00 84.81 266 TYR A CA 1
ATOM 2105 C C . TYR A 1 266 ? -5.397 3.676 16.860 1.00 84.81 266 TYR A C 1
ATOM 2107 O O . TYR A 1 266 ? -5.923 2.635 16.483 1.00 84.81 266 TYR A O 1
ATOM 2115 N N . GLY A 1 267 ? -5.414 4.025 18.151 1.00 84.12 267 GLY A N 1
ATOM 2116 C CA . GLY A 1 267 ? -5.891 3.214 19.268 1.00 84.12 267 GLY A CA 1
ATOM 2117 C C . GLY A 1 267 ? -4.890 2.172 19.781 1.00 84.12 267 GLY A C 1
ATOM 2118 O O . GLY A 1 267 ? -5.179 1.537 20.787 1.00 84.12 267 GLY A O 1
ATOM 2119 N N . ILE A 1 268 ? -3.739 1.990 19.122 1.00 87.81 268 ILE A N 1
ATOM 2120 C CA . ILE A 1 268 ? -2.719 0.982 19.461 1.00 87.81 268 ILE A CA 1
ATOM 2121 C C . ILE A 1 268 ? -1.330 1.604 19.317 1.00 87.81 268 ILE A C 1
ATOM 2123 O O . ILE A 1 268 ? -1.072 2.272 18.315 1.00 87.81 268 ILE A O 1
ATOM 2127 N N . LYS A 1 269 ? -0.441 1.367 20.291 1.00 84.00 269 LYS A N 1
ATOM 2128 C CA . LYS A 1 269 ? 0.954 1.845 20.285 1.00 84.00 269 LYS A CA 1
ATOM 2129 C C . LYS A 1 269 ? 1.963 0.712 20.117 1.00 84.00 269 LYS A C 1
ATOM 2131 O O . LYS A 1 269 ? 3.051 0.927 19.597 1.00 84.00 269 LYS A O 1
ATOM 2136 N N . SER A 1 270 ? 1.615 -0.488 20.566 1.00 88.25 270 SER A N 1
ATOM 2137 C CA . SER A 1 270 ? 2.439 -1.688 20.444 1.00 88.25 270 SER A CA 1
ATOM 2138 C C . SER A 1 270 ? 1.583 -2.904 20.108 1.00 88.25 270 SER A C 1
ATOM 2140 O O . SER A 1 270 ? 0.398 -2.962 20.426 1.00 88.25 270 SER A O 1
ATOM 2142 N N . ILE A 1 271 ? 2.211 -3.928 19.531 1.00 90.75 271 ILE A N 1
ATOM 2143 C CA . ILE A 1 271 ? 1.600 -5.254 19.368 1.00 90.75 271 ILE A CA 1
ATOM 2144 C C . ILE A 1 271 ? 1.153 -5.862 20.708 1.00 90.75 271 ILE A C 1
ATOM 2146 O O . ILE A 1 271 ? 0.252 -6.693 20.725 1.00 90.75 271 ILE A O 1
ATOM 2150 N N . ASP A 1 272 ? 1.763 -5.441 21.820 1.00 89.75 272 ASP A N 1
ATOM 2151 C CA . ASP A 1 272 ? 1.414 -5.896 23.169 1.00 89.75 272 ASP A CA 1
ATOM 2152 C C . ASP A 1 272 ? 0.083 -5.327 23.680 1.00 89.75 272 ASP A C 1
ATOM 2154 O O . ASP A 1 272 ? -0.494 -5.898 24.603 1.00 89.75 272 ASP A O 1
ATOM 2158 N N . ASP A 1 273 ? -0.426 -4.250 23.071 1.00 90.31 273 ASP A N 1
ATOM 2159 C CA . ASP A 1 273 ? -1.731 -3.670 23.415 1.00 90.31 273 ASP A CA 1
ATOM 2160 C C . ASP A 1 273 ? -2.898 -4.491 22.830 1.00 90.31 273 ASP A C 1
ATOM 2162 O O . ASP A 1 273 ? -4.066 -4.196 23.087 1.00 90.31 273 ASP A O 1
ATOM 2166 N N . ILE A 1 274 ? -2.602 -5.498 21.999 1.00 94.75 274 ILE A N 1
ATOM 2167 C CA . ILE A 1 274 ? -3.598 -6.276 21.264 1.00 94.75 274 ILE A CA 1
ATOM 2168 C C . ILE A 1 274 ? -3.962 -7.530 22.060 1.00 94.75 274 ILE A C 1
ATOM 2170 O O . ILE A 1 274 ? -3.197 -8.493 22.130 1.00 94.75 274 ILE A O 1
ATOM 2174 N N . GLU A 1 275 ? -5.175 -7.545 22.608 1.00 95.44 275 GLU A N 1
ATOM 2175 C CA . GLU A 1 275 ? -5.774 -8.748 23.182 1.00 95.44 275 GLU A CA 1
ATOM 2176 C C . GLU A 1 275 ? -6.401 -9.617 22.082 1.00 95.44 275 GLU A C 1
ATOM 2178 O O . GLU A 1 275 ? -7.223 -9.154 21.288 1.00 95.44 275 GLU A O 1
ATOM 2183 N N . ILE A 1 276 ? -6.024 -10.898 22.041 1.00 97.25 276 ILE A N 1
ATOM 2184 C CA . ILE A 1 276 ? -6.527 -11.861 21.057 1.00 97.25 276 ILE A CA 1
ATOM 2185 C C . ILE A 1 276 ? -7.404 -12.888 21.764 1.00 97.25 276 ILE A C 1
ATOM 2187 O O . ILE A 1 276 ? -6.924 -13.737 22.517 1.00 97.25 276 ILE A O 1
ATOM 2191 N N . LEU A 1 277 ? -8.699 -12.851 21.458 1.00 96.94 277 LEU A N 1
ATOM 2192 C CA . LEU A 1 277 ? -9.659 -13.871 21.866 1.00 96.94 277 LEU A CA 1
ATOM 2193 C C . LEU A 1 277 ? -9.818 -14.886 20.732 1.00 96.94 277 LEU A C 1
ATOM 2195 O O . LEU A 1 277 ? -10.143 -14.525 19.603 1.00 96.94 277 LEU A O 1
ATOM 2199 N N . SER A 1 278 ? -9.581 -16.163 21.023 1.00 96.38 278 SER A N 1
ATOM 2200 C CA . SER A 1 278 ? -9.619 -17.227 20.019 1.00 96.38 278 SER A CA 1
ATOM 2201 C C . SER A 1 278 ? -10.128 -18.536 20.609 1.00 96.38 278 SER A C 1
ATOM 2203 O O . SER A 1 278 ? -9.843 -18.858 21.764 1.00 96.38 278 SER A O 1
ATOM 2205 N N . TYR A 1 279 ? -10.849 -19.299 19.782 1.00 92.88 279 TYR A N 1
ATOM 2206 C CA . TYR A 1 279 ? -11.206 -20.692 20.058 1.00 92.88 279 TYR A CA 1
ATOM 2207 C C . TYR A 1 279 ? -9.967 -21.602 20.082 1.00 92.88 279 TYR A C 1
ATOM 2209 O O . TYR A 1 279 ? -9.885 -22.521 20.890 1.00 92.88 279 TYR A O 1
ATOM 2217 N N . PHE A 1 280 ? -8.991 -21.327 19.212 1.00 93.75 280 PHE A N 1
ATOM 2218 C CA . PHE A 1 280 ? -7.711 -22.029 19.178 1.00 93.75 280 PHE A CA 1
ATOM 2219 C C . PHE A 1 280 ? -6.729 -21.354 20.134 1.00 93.75 280 PHE A C 1
ATOM 2221 O O . PHE A 1 280 ? -6.408 -20.176 19.946 1.00 93.75 280 PHE A 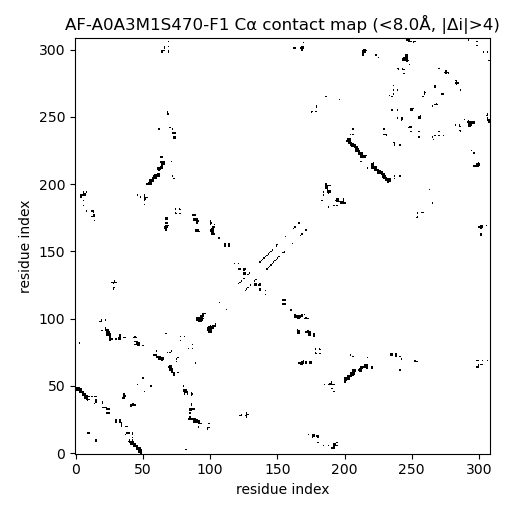O 1
ATOM 2228 N N . GLU A 1 281 ? -6.253 -22.099 21.133 1.00 93.25 281 GLU A N 1
ATOM 2229 C CA . GLU A 1 281 ? -5.378 -21.575 22.190 1.00 93.25 281 GLU A CA 1
ATOM 2230 C C . GLU A 1 281 ? -4.071 -21.005 21.625 1.00 93.25 281 GLU A C 1
ATOM 2232 O O . GLU A 1 281 ? -3.682 -19.891 21.974 1.00 93.25 281 GLU A O 1
ATOM 2237 N N . ASP A 1 282 ? -3.468 -21.704 20.660 1.00 92.38 282 ASP A N 1
ATOM 2238 C CA . ASP A 1 282 ? -2.203 -21.313 20.026 1.00 92.38 282 ASP A CA 1
ATOM 2239 C C . ASP A 1 282 ? -2.271 -19.939 19.336 1.00 92.38 282 ASP A C 1
ATOM 2241 O O . ASP A 1 282 ? -1.253 -19.268 19.161 1.00 92.38 282 ASP A O 1
ATOM 2245 N N . PHE A 1 283 ? -3.467 -19.472 18.956 1.00 96.00 283 PHE A N 1
ATOM 2246 C CA . PHE A 1 283 ? -3.620 -18.173 18.294 1.00 96.00 283 PHE A CA 1
ATOM 2247 C C . PHE A 1 283 ? -3.599 -17.001 19.271 1.00 96.00 283 PHE A C 1
ATOM 2249 O O . PHE A 1 283 ? -3.254 -15.894 18.866 1.00 96.00 283 PHE A O 1
ATOM 2256 N N . LYS A 1 284 ? -3.918 -17.217 20.553 1.00 95.81 284 LYS A N 1
ATOM 2257 C CA . LYS A 1 284 ? -3.958 -16.135 21.551 1.00 95.81 284 LYS A CA 1
ATOM 2258 C C . LYS A 1 284 ? -2.587 -15.484 21.756 1.00 95.81 284 LYS A C 1
ATOM 2260 O O . LYS A 1 284 ? -2.499 -14.295 22.037 1.00 95.81 284 LYS A O 1
ATOM 2265 N N . GLY A 1 285 ? -1.514 -16.259 21.585 1.00 94.56 285 GLY A N 1
ATOM 2266 C CA . GLY A 1 285 ? -0.127 -15.800 21.693 1.00 94.56 285 GLY A CA 1
ATOM 2267 C C . GLY A 1 285 ? 0.557 -15.502 20.357 1.00 94.56 285 GLY A C 1
ATOM 2268 O O . GLY A 1 285 ? 1.770 -15.294 20.348 1.00 94.56 285 GLY A O 1
ATOM 2269 N N . CYS A 1 286 ? -0.167 -15.495 19.230 1.00 96.31 286 CYS A N 1
ATOM 2270 C CA . CYS A 1 286 ? 0.463 -15.568 17.908 1.00 96.31 286 CYS A CA 1
ATOM 2271 C C . CYS A 1 286 ? 1.426 -14.409 17.617 1.00 96.31 286 CYS A C 1
ATOM 2273 O O . CYS A 1 286 ? 2.491 -14.637 17.049 1.00 96.31 286 CYS A O 1
ATOM 2275 N N . LEU A 1 287 ? 1.111 -13.185 18.056 1.00 95.81 287 LEU A N 1
ATOM 2276 C CA . LEU A 1 287 ? 1.960 -12.002 17.851 1.00 95.81 287 LEU A CA 1
ATOM 2277 C C . LEU A 1 287 ? 3.310 -12.083 18.582 1.00 95.81 287 LEU A C 1
ATOM 2279 O O . LEU A 1 287 ? 4.262 -11.424 18.170 1.00 95.81 287 LEU A O 1
ATOM 2283 N N . LYS A 1 288 ? 3.410 -12.893 19.644 1.00 93.19 288 LYS A N 1
ATOM 2284 C CA . LYS A 1 288 ? 4.646 -13.096 20.421 1.00 93.19 288 LYS A CA 1
ATOM 2285 C C . LYS A 1 288 ? 5.454 -14.300 19.940 1.00 93.19 288 LYS A C 1
ATOM 2287 O O . LYS A 1 288 ? 6.647 -14.390 20.225 1.00 93.19 288 LYS A O 1
ATOM 2292 N N . ASP A 1 289 ? 4.821 -15.208 19.205 1.00 92.62 289 ASP A N 1
ATOM 2293 C CA . ASP A 1 289 ? 5.485 -16.345 18.582 1.00 92.62 289 ASP A CA 1
ATOM 2294 C C . ASP A 1 289 ? 6.370 -15.853 17.426 1.00 92.62 289 ASP A C 1
ATOM 2296 O O . ASP A 1 289 ? 5.884 -15.198 16.505 1.00 92.62 289 ASP A O 1
ATOM 2300 N N . LYS A 1 290 ? 7.662 -16.192 17.451 1.00 88.62 290 LYS A N 1
ATOM 2301 C CA . LYS A 1 290 ? 8.649 -15.844 16.410 1.00 88.62 290 LYS A CA 1
ATOM 2302 C C . LYS A 1 290 ? 9.186 -17.064 15.662 1.00 88.62 290 LYS A C 1
ATOM 2304 O O . LYS A 1 290 ? 10.282 -17.022 15.121 1.00 88.62 290 LYS A O 1
ATOM 2309 N N . THR A 1 291 ? 8.458 -18.172 15.695 1.00 91.75 291 THR A N 1
ATOM 2310 C CA . THR A 1 291 ? 8.920 -19.458 15.162 1.00 91.75 291 THR A CA 1
ATOM 2311 C C . THR A 1 291 ? 7.872 -20.135 14.291 1.00 91.75 291 THR A C 1
ATOM 2313 O O . THR A 1 291 ? 8.198 -20.661 13.230 1.00 91.75 291 THR A O 1
ATOM 2316 N N . ASN A 1 292 ? 6.602 -20.106 14.697 1.00 93.81 292 ASN A N 1
ATOM 2317 C CA . ASN A 1 292 ? 5.545 -20.816 13.995 1.00 93.81 292 ASN A CA 1
ATOM 2318 C C . ASN A 1 292 ? 5.071 -20.033 12.765 1.00 93.81 292 ASN A C 1
ATOM 2320 O O . ASN A 1 292 ? 4.770 -18.843 12.847 1.00 93.81 292 ASN A O 1
ATOM 2324 N N . ARG A 1 293 ? 4.934 -20.703 11.622 1.00 93.50 293 ARG A N 1
ATOM 2325 C CA . ARG A 1 293 ? 4.379 -20.112 10.395 1.00 93.50 293 ARG A CA 1
ATOM 2326 C C . ARG A 1 293 ? 2.858 -20.280 10.280 1.00 93.50 293 ARG A C 1
ATOM 2328 O O . ARG A 1 293 ? 2.286 -19.812 9.305 1.00 93.50 293 ARG A O 1
ATOM 2335 N N . PHE A 1 294 ? 2.196 -20.875 11.276 1.00 96.06 294 PHE A N 1
ATOM 2336 C CA . PHE A 1 294 ? 0.744 -21.076 11.360 1.00 96.06 294 PHE A CA 1
ATOM 2337 C C . PHE A 1 294 ? 0.160 -21.656 10.062 1.00 96.06 294 PHE A C 1
ATOM 2339 O O . PHE A 1 294 ? 0.332 -22.842 9.800 1.00 96.06 294 PHE A O 1
ATOM 2346 N N . PHE A 1 295 ? -0.508 -20.844 9.235 1.00 97.25 295 PHE A N 1
ATOM 2347 C CA . PHE A 1 295 ? -1.103 -21.305 7.975 1.00 97.25 295 PHE A CA 1
ATOM 2348 C C . PHE A 1 295 ? -0.117 -21.392 6.803 1.00 97.25 295 PHE A C 1
ATOM 2350 O O . PHE A 1 295 ? -0.491 -21.868 5.728 1.00 97.25 295 PHE A O 1
ATOM 2357 N N . ASP A 1 296 ? 1.123 -20.951 7.007 1.00 96.75 296 ASP A N 1
ATOM 2358 C CA . ASP A 1 296 ? 2.243 -21.079 6.080 1.00 96.75 296 ASP A CA 1
ATOM 2359 C C . ASP A 1 296 ? 1.879 -20.643 4.655 1.00 96.75 296 ASP A C 1
ATOM 2361 O O . ASP A 1 296 ? 1.868 -21.434 3.705 1.00 96.75 296 ASP A O 1
ATOM 2365 N N . PHE A 1 297 ? 1.472 -19.380 4.514 1.00 98.06 297 PHE A N 1
ATOM 2366 C CA . PHE A 1 297 ? 1.194 -18.814 3.201 1.00 98.06 297 PHE A CA 1
ATOM 2367 C C . PHE A 1 297 ? 2.488 -18.694 2.397 1.00 98.06 297 PHE A C 1
ATOM 2369 O O . PHE A 1 297 ? 3.518 -18.231 2.889 1.00 98.06 297 PHE A O 1
ATOM 2376 N N . ARG A 1 298 ? 2.412 -19.017 1.106 1.00 97.69 298 ARG A N 1
ATOM 2377 C CA . ARG A 1 298 ? 3.492 -18.721 0.158 1.00 97.69 298 ARG A CA 1
ATOM 2378 C C . ARG A 1 298 ? 3.453 -17.237 -0.223 1.00 97.69 298 ARG A C 1
ATOM 2380 O O . ARG A 1 298 ? 2.433 -16.786 -0.753 1.00 97.69 298 ARG A O 1
ATOM 2387 N N . PRO A 1 299 ? 4.517 -16.452 0.018 1.00 97.50 299 PRO A N 1
ATOM 2388 C CA . PRO A 1 299 ? 4.534 -15.052 -0.380 1.00 97.50 299 PRO A CA 1
ATOM 2389 C C . PRO A 1 299 ? 4.636 -14.920 -1.904 1.00 97.50 299 PRO A C 1
ATOM 2391 O O . PRO A 1 299 ? 4.934 -15.872 -2.625 1.00 97.50 299 PRO A O 1
ATOM 2394 N N . HIS A 1 300 ? 4.397 -13.711 -2.407 1.00 97.06 300 HIS A N 1
ATOM 2395 C CA . HIS A 1 300 ? 4.658 -13.395 -3.810 1.00 97.06 300 HIS A CA 1
ATOM 2396 C C . HIS A 1 300 ? 6.161 -13.562 -4.109 1.00 97.06 300 HIS A C 1
ATOM 2398 O O . HIS A 1 300 ? 6.963 -13.198 -3.249 1.00 97.06 300 HIS A O 1
ATOM 2404 N N . PRO A 1 301 ? 6.588 -14.005 -5.309 1.00 95.88 301 PRO A N 1
ATOM 2405 C CA . PRO A 1 301 ? 8.011 -14.228 -5.599 1.00 95.88 301 PRO A CA 1
ATOM 2406 C C . PRO A 1 301 ? 8.934 -13.034 -5.307 1.00 95.88 301 PRO A C 1
ATOM 2408 O O . PRO A 1 301 ? 10.031 -13.211 -4.796 1.00 95.88 301 PRO A O 1
ATOM 2411 N N . GLY A 1 302 ? 8.461 -11.803 -5.526 1.00 96.50 302 GLY A N 1
ATOM 2412 C CA . GLY A 1 302 ? 9.189 -10.572 -5.167 1.00 96.50 302 GLY A CA 1
ATOM 2413 C C . GLY A 1 302 ? 9.335 -10.275 -3.661 1.00 96.50 302 GLY A C 1
ATOM 2414 O O . GLY A 1 302 ? 9.907 -9.244 -3.302 1.00 96.50 302 GLY A O 1
ATOM 2415 N N . TRP A 1 303 ? 8.782 -11.127 -2.797 1.00 97.69 303 TRP A N 1
ATOM 2416 C CA . TRP A 1 303 ? 8.750 -10.995 -1.336 1.00 97.69 303 TRP A CA 1
ATOM 2417 C C . TRP A 1 303 ? 9.395 -12.180 -0.601 1.00 97.69 303 TRP A C 1
ATOM 2419 O O . TRP A 1 303 ? 9.523 -12.111 0.618 1.00 97.69 303 TRP A O 1
ATOM 2429 N N . ILE A 1 304 ? 9.804 -13.237 -1.316 1.00 97.00 304 ILE A N 1
ATOM 2430 C CA . ILE A 1 304 ? 10.442 -14.419 -0.718 1.00 97.00 304 ILE A CA 1
ATOM 2431 C C . ILE A 1 304 ? 11.720 -14.006 0.018 1.00 97.00 304 ILE A C 1
ATOM 2433 O O . ILE A 1 304 ? 12.582 -13.350 -0.563 1.00 97.00 304 ILE A O 1
ATOM 2437 N N . GLY A 1 305 ? 11.846 -14.418 1.278 1.00 96.62 305 GLY A N 1
ATOM 2438 C CA . GLY A 1 305 ? 12.991 -14.125 2.143 1.00 96.62 305 GLY A CA 1
ATOM 2439 C C . GLY A 1 305 ? 12.960 -12.743 2.802 1.00 96.62 305 GLY A C 1
ATOM 2440 O O . GLY A 1 305 ? 13.947 -12.353 3.426 1.00 96.62 305 GLY A O 1
ATOM 2441 N N . HIS A 1 306 ? 11.858 -11.997 2.679 1.00 97.19 306 HIS A N 1
ATOM 2442 C CA . HIS A 1 306 ? 11.761 -10.617 3.168 1.00 97.19 306 HIS A CA 1
ATOM 2443 C C . HIS A 1 306 ? 10.654 -10.377 4.196 1.00 97.19 306 HIS A C 1
ATOM 2445 O O . HIS A 1 306 ? 10.718 -9.364 4.888 1.00 97.19 306 HIS A O 1
ATOM 2451 N N . ILE A 1 307 ? 9.657 -11.259 4.320 1.00 96.12 307 ILE A N 1
ATOM 2452 C CA . ILE A 1 307 ? 8.528 -11.075 5.261 1.00 96.12 307 ILE A CA 1
ATOM 2453 C C . ILE A 1 307 ? 8.242 -12.287 6.134 1.00 96.12 307 ILE A C 1
ATOM 2455 O O . ILE A 1 307 ? 7.512 -12.174 7.110 1.00 96.12 307 ILE A O 1
ATOM 2459 N N . GLU A 1 308 ? 8.793 -13.442 5.802 1.00 94.12 308 GLU A N 1
ATOM 2460 C CA . GLU A 1 308 ? 8.650 -14.667 6.572 1.00 94.12 308 GLU A CA 1
ATOM 2461 C C . GLU A 1 308 ? 9.273 -14.522 7.964 1.00 94.12 308 GLU A C 1
ATOM 2463 O O . GLU A 1 308 ? 10.175 -13.705 8.168 1.00 94.12 308 GLU A O 1
ATOM 2468 N N . ILE A 1 309 ? 8.759 -15.304 8.914 1.00 90.50 309 ILE A N 1
ATOM 2469 C CA . ILE A 1 309 ? 9.297 -15.440 10.274 1.00 90.50 309 ILE A CA 1
ATOM 2470 C C . ILE A 1 309 ? 10.665 -16.124 10.234 1.00 90.50 309 ILE A C 1
ATOM 2472 O O . ILE A 1 309 ? 10.777 -17.159 9.535 1.00 90.50 309 ILE A O 1
#

Solvent-accessible surface area (backbone atoms only — not comparable to full-atom values): 16135 Å² total; per-residue (Å²): 132,70,55,70,27,64,28,66,43,22,79,79,26,62,60,39,83,53,71,59,42,90,36,45,32,32,69,55,65,53,31,66,63,28,30,64,36,44,42,74,63,36,33,38,37,40,29,30,22,54,65,40,60,31,69,62,48,77,44,74,25,51,40,29,22,21,35,45,56,64,48,32,32,48,56,56,47,48,63,75,49,42,72,44,57,40,50,43,44,42,22,22,53,45,26,55,92,69,56,16,19,17,35,68,71,89,74,62,52,77,67,40,48,50,50,54,52,49,54,49,49,50,37,53,68,22,55,39,66,78,36,72,70,38,43,52,50,40,45,44,53,50,54,40,50,37,59,66,49,40,34,79,72,66,65,58,71,59,66,80,62,54,62,28,44,68,9,19,19,71,75,32,78,29,34,31,33,45,23,44,39,48,49,48,43,68,36,20,20,36,54,74,30,50,78,50,101,50,79,58,44,46,50,36,33,41,34,42,20,51,63,18,28,20,29,58,12,76,87,61,38,48,82,35,84,67,68,44,75,51,73,37,64,39,59,64,59,45,39,42,54,52,38,28,46,39,18,30,38,42,72,59,33,62,40,53,42,50,55,46,68,43,86,68,65,82,84,48,71,49,81,86,73,61,85,55,86,59,93,53,69,76,58,46,50,40,89,76,54,78,76,71,34,77,68,57,56,52,59,22,81,47,35,67,91,60,31,64,98